Protein AF-A0A7C4M5V5-F1 (afdb_monomer_lite)

Sequence (193 aa):
MLVELLKLFICEASAARLLREVRWAEGIRCPYCGSEAITRWALYRYVYQRYRCKVCFRGSWKKDMLPIIILVERRGVERYIPSTDVEKRTIEKIVSRHLKPGSRIYTDGFISYITPQSLGFEHEWVKHSIGEYARGEVHINYCESRASILKPWLAVHRGVSKDNLDLYLSFFYLQMITSQLPTLQKIKLIVKA

Foldseek 3Di:
DVVLVVCCLAPLLSVLVVVVCVVAVVHDAQPAPRHNQKDQDDADVNRFTDIAHPPCRDDPVPDLDFDWDWDDDDVDDIDTHGDNDLALVRLQVVCLVPDDQCEEEAEQPDPSNPHDCVSRYHYDYFHVVVPGQDDVPHHDVVRVVVVVVVVVSVVSNPNDHNVCVVVVRVSVSSSVVSNPDDPVVVVVVVPVD

Structure (mmCIF, N/CA/C/O backbone):
data_AF-A0A7C4M5V5-F1
#
_entry.id   AF-A0A7C4M5V5-F1
#
loop_
_atom_site.group_PDB
_atom_site.id
_atom_site.type_symbol
_atom_site.label_atom_id
_atom_site.label_alt_id
_atom_site.label_comp_id
_atom_site.label_asym_id
_atom_site.label_entity_id
_atom_site.label_seq_id
_atom_site.pdbx_PDB_ins_code
_atom_site.Cartn_x
_atom_site.Cartn_y
_atom_site.Cartn_z
_atom_site.occupancy
_atom_site.B_iso_or_equiv
_atom_site.auth_seq_id
_atom_site.auth_comp_id
_atom_site.auth_asym_id
_atom_site.auth_atom_id
_atom_site.pdbx_PDB_model_num
ATOM 1 N N . MET A 1 1 ? 5.963 -26.581 -14.665 1.00 60.47 1 MET A N 1
ATOM 2 C CA . MET A 1 1 ? 4.877 -25.575 -14.662 1.00 60.47 1 MET A CA 1
ATOM 3 C C . MET A 1 1 ? 4.448 -25.185 -13.242 1.00 60.47 1 MET A C 1
ATOM 5 O O . MET A 1 1 ? 4.641 -24.035 -12.877 1.00 60.47 1 MET A O 1
ATOM 9 N N . LEU A 1 2 ? 3.977 -26.117 -12.399 1.00 60.34 2 LEU A N 1
ATOM 10 C CA . LEU A 1 2 ? 3.489 -25.806 -11.039 1.00 60.34 2 LEU A CA 1
ATOM 11 C C . LEU A 1 2 ? 4.564 -25.244 -10.082 1.00 60.34 2 LEU A C 1
ATOM 13 O O . LEU A 1 2 ? 4.300 -24.320 -9.322 1.00 60.34 2 LEU A O 1
ATOM 17 N N . VAL A 1 3 ? 5.792 -25.772 -10.137 1.00 60.72 3 VAL A N 1
ATOM 18 C CA . VAL A 1 3 ? 6.911 -25.322 -9.281 1.00 60.72 3 VAL A CA 1
ATOM 19 C C . VAL A 1 3 ? 7.323 -23.878 -9.590 1.00 60.72 3 VAL A C 1
ATOM 21 O O . VAL A 1 3 ? 7.590 -23.108 -8.674 1.00 60.72 3 VAL A O 1
ATOM 24 N N . GLU A 1 4 ? 7.328 -23.490 -10.867 1.00 62.03 4 GLU A N 1
ATOM 25 C CA . GLU A 1 4 ? 7.614 -22.110 -11.283 1.00 62.03 4 GLU A CA 1
ATOM 26 C C . GLU A 1 4 ? 6.511 -21.151 -10.821 1.00 62.03 4 GLU A C 1
ATOM 28 O O . GLU A 1 4 ? 6.818 -20.097 -10.272 1.00 62.03 4 GLU A O 1
ATOM 33 N N . LEU A 1 5 ? 5.240 -21.557 -10.921 1.00 65.00 5 LEU A N 1
ATOM 34 C CA . LEU A 1 5 ? 4.108 -20.808 -10.364 1.00 65.00 5 LEU A CA 1
ATOM 35 C C . LEU A 1 5 ? 4.218 -20.639 -8.841 1.00 65.00 5 LEU A C 1
ATOM 37 O O . LEU A 1 5 ? 4.007 -19.548 -8.323 1.00 65.00 5 LEU A O 1
ATOM 41 N N . LEU A 1 6 ? 4.616 -21.684 -8.112 1.00 65.19 6 LEU A N 1
ATOM 42 C CA . LEU A 1 6 ? 4.805 -21.611 -6.660 1.00 65.19 6 LEU A CA 1
ATOM 43 C C . LEU A 1 6 ? 5.951 -20.672 -6.257 1.00 65.19 6 LEU A C 1
ATOM 45 O O . LEU A 1 6 ? 5.827 -19.960 -5.258 1.00 65.19 6 LEU A O 1
ATOM 49 N N . LYS A 1 7 ? 7.040 -20.610 -7.037 1.00 68.06 7 LYS A N 1
ATOM 50 C CA . LYS A 1 7 ? 8.146 -19.666 -6.790 1.00 68.06 7 LYS A CA 1
ATOM 51 C C . LYS A 1 7 ? 7.690 -18.206 -6.844 1.00 68.06 7 LYS A C 1
ATOM 53 O O . LYS A 1 7 ? 8.248 -17.390 -6.113 1.00 68.06 7 LYS A O 1
ATOM 58 N N . LEU A 1 8 ? 6.666 -17.876 -7.634 1.00 67.12 8 LEU A N 1
ATOM 59 C CA . LEU A 1 8 ? 6.098 -16.520 -7.699 1.00 67.12 8 LEU A CA 1
ATOM 60 C C . LEU A 1 8 ? 5.492 -16.075 -6.364 1.00 67.12 8 LEU A C 1
ATOM 62 O O . LEU A 1 8 ? 5.615 -14.915 -5.980 1.00 67.12 8 LEU A O 1
ATOM 66 N N . PHE A 1 9 ? 4.877 -17.005 -5.635 1.00 67.44 9 PHE A N 1
ATOM 67 C CA . PHE A 1 9 ? 4.245 -16.727 -4.344 1.00 67.44 9 PHE A CA 1
ATOM 68 C C . PHE A 1 9 ? 5.226 -16.760 -3.169 1.00 67.44 9 PHE A C 1
ATOM 70 O O . PHE A 1 9 ? 4.933 -16.227 -2.105 1.00 67.44 9 PHE A O 1
ATOM 77 N N . ILE A 1 10 ? 6.381 -17.407 -3.338 1.00 67.31 10 ILE A N 1
ATOM 78 C CA . ILE A 1 10 ? 7.326 -17.670 -2.243 1.00 67.31 10 ILE A CA 1
ATOM 79 C C . ILE A 1 10 ? 8.545 -16.738 -2.301 1.00 67.31 10 ILE A C 1
ATOM 81 O O . ILE A 1 10 ? 9.112 -16.408 -1.263 1.00 67.31 10 ILE A O 1
ATOM 85 N N . CYS A 1 11 ? 8.962 -16.292 -3.488 1.00 78.12 11 CYS A N 1
ATOM 86 C CA . CYS A 1 11 ? 10.207 -15.550 -3.674 1.00 78.12 11 CYS A CA 1
ATOM 87 C C . CYS A 1 11 ? 9.953 -14.149 -4.250 1.00 78.12 11 CYS A C 1
ATOM 89 O O . CYS A 1 11 ? 9.550 -14.018 -5.407 1.00 78.12 11 CYS A O 1
ATOM 91 N N . GLU A 1 12 ? 10.284 -13.099 -3.481 1.00 79.94 12 GLU A N 1
ATOM 92 C CA . GLU A 1 12 ? 10.218 -11.691 -3.924 1.00 79.94 12 GLU A CA 1
ATOM 93 C C . GLU A 1 12 ? 10.953 -11.488 -5.257 1.00 79.94 12 GLU A C 1
ATOM 95 O O . GLU A 1 12 ? 10.425 -10.853 -6.167 1.00 79.94 12 GLU A O 1
ATOM 100 N N . ALA A 1 13 ? 12.134 -12.095 -5.419 1.00 82.75 13 ALA A N 1
ATOM 101 C CA . ALA A 1 13 ? 12.918 -11.966 -6.642 1.00 82.75 13 ALA A CA 1
ATOM 102 C C . ALA A 1 13 ? 12.239 -12.602 -7.865 1.00 82.75 13 ALA A C 1
ATOM 104 O O . ALA A 1 13 ? 12.270 -12.025 -8.953 1.00 82.75 13 ALA A O 1
ATOM 105 N N . SER A 1 14 ? 11.588 -13.756 -7.688 1.00 83.19 14 SER A N 1
ATOM 106 C CA . SER A 1 14 ? 10.861 -14.435 -8.770 1.00 83.19 14 SER A CA 1
ATOM 107 C C . SER A 1 14 ? 9.612 -13.655 -9.171 1.00 83.19 14 SER A C 1
ATOM 109 O O . SER A 1 14 ? 9.384 -13.423 -10.355 1.00 83.19 14 SER A O 1
ATOM 111 N N . ALA A 1 15 ? 8.856 -13.169 -8.188 1.00 82.50 15 ALA A N 1
ATOM 112 C CA . ALA A 1 15 ? 7.729 -12.270 -8.405 1.00 82.50 15 ALA A CA 1
ATOM 113 C C . ALA A 1 15 ? 8.134 -10.973 -9.119 1.00 82.50 15 ALA A C 1
ATOM 115 O O . ALA A 1 15 ? 7.512 -10.575 -10.102 1.00 82.50 15 ALA A O 1
ATOM 116 N N . ALA A 1 16 ? 9.208 -10.326 -8.662 1.00 84.81 16 ALA A N 1
ATOM 117 C CA . ALA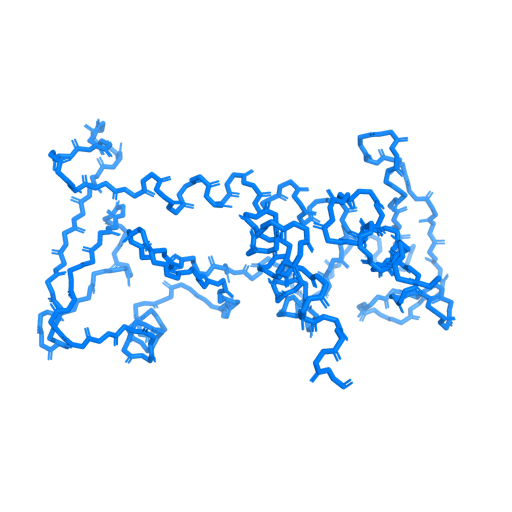 A 1 16 ? 9.692 -9.093 -9.263 1.00 84.81 16 ALA A CA 1
ATOM 118 C C . ALA A 1 16 ? 10.205 -9.289 -10.691 1.00 84.81 16 ALA A C 1
ATOM 120 O O . ALA A 1 16 ? 10.092 -8.377 -11.514 1.00 84.81 16 ALA A O 1
ATOM 121 N N . ARG A 1 17 ? 10.757 -10.470 -10.993 1.00 85.56 17 ARG A N 1
ATOM 122 C CA . ARG A 1 17 ? 11.122 -10.870 -12.352 1.00 85.56 17 ARG A CA 1
ATOM 123 C C . ARG A 1 17 ? 9.881 -11.043 -13.225 1.00 85.56 17 ARG A C 1
ATOM 125 O O . ARG A 1 17 ? 9.830 -10.408 -14.271 1.00 85.56 17 ARG A O 1
ATOM 132 N N . LEU A 1 18 ? 8.872 -11.789 -12.774 1.00 84.00 18 LEU A N 1
ATOM 133 C CA . LEU A 1 18 ? 7.636 -11.970 -13.538 1.00 84.00 18 LEU A CA 1
ATOM 134 C C . LEU A 1 18 ? 6.936 -10.638 -13.815 1.00 84.00 18 LEU A C 1
ATOM 136 O O . LEU A 1 18 ? 6.607 -10.347 -14.957 1.00 84.00 18 LEU A O 1
ATOM 140 N N . LEU A 1 19 ? 6.753 -9.791 -12.797 1.00 84.94 19 LEU A N 1
ATOM 141 C CA . LEU A 1 19 ? 6.130 -8.477 -12.987 1.00 84.94 19 LEU A CA 1
ATOM 142 C C . LEU A 1 19 ? 6.896 -7.624 -14.002 1.00 84.94 19 LEU A C 1
ATOM 144 O O . LEU A 1 19 ? 6.298 -6.826 -14.715 1.00 84.94 19 LEU A O 1
ATOM 148 N N . ARG A 1 20 ? 8.222 -7.779 -14.080 1.00 85.94 20 ARG A N 1
ATOM 149 C CA . ARG A 1 20 ? 9.047 -7.105 -15.084 1.00 85.94 20 ARG A CA 1
ATOM 150 C C . ARG A 1 20 ? 8.840 -7.694 -16.479 1.00 85.94 20 ARG A C 1
ATOM 152 O O . ARG A 1 20 ? 8.761 -6.918 -17.422 1.00 85.94 20 ARG A O 1
ATOM 159 N N . GLU A 1 21 ? 8.783 -9.017 -16.602 1.00 86.19 21 GLU A N 1
ATOM 160 C CA . GLU A 1 21 ? 8.523 -9.720 -17.866 1.00 86.19 21 GLU A CA 1
ATOM 161 C C . GLU A 1 21 ? 7.140 -9.351 -18.417 1.00 86.19 21 GLU A C 1
ATOM 163 O O . GLU A 1 21 ? 7.042 -8.960 -19.571 1.00 86.19 21 GLU A O 1
ATOM 168 N N . VAL A 1 22 ? 6.103 -9.348 -17.572 1.00 85.38 22 VAL A N 1
ATOM 169 C CA . VAL A 1 22 ? 4.744 -8.926 -17.948 1.00 85.38 22 VAL A CA 1
ATOM 170 C C . VAL A 1 22 ? 4.715 -7.448 -18.334 1.00 85.38 22 VAL A C 1
ATOM 172 O O . VAL A 1 22 ? 4.204 -7.094 -19.391 1.00 85.38 22 VAL A O 1
ATOM 175 N N . ARG A 1 23 ? 5.308 -6.570 -17.514 1.00 84.31 23 ARG A N 1
ATOM 176 C CA . ARG A 1 23 ? 5.329 -5.121 -17.772 1.00 84.31 23 ARG A CA 1
ATOM 177 C C . ARG A 1 23 ? 6.008 -4.754 -19.094 1.00 84.31 23 ARG A C 1
ATOM 179 O O . ARG A 1 23 ? 5.653 -3.741 -19.685 1.00 84.31 23 ARG A O 1
ATOM 186 N N . TRP A 1 24 ? 7.012 -5.521 -19.510 1.00 86.25 24 TRP A N 1
ATOM 187 C CA . TRP A 1 24 ? 7.832 -5.238 -20.691 1.00 86.25 24 TRP A CA 1
ATOM 188 C C . TRP A 1 24 ? 7.706 -6.303 -21.781 1.00 86.25 24 TRP A C 1
ATOM 190 O O . TRP A 1 24 ? 8.620 -6.435 -22.595 1.00 86.25 24 TRP A O 1
ATOM 200 N N . ALA A 1 25 ? 6.599 -7.050 -21.804 1.00 87.69 25 ALA A N 1
ATOM 201 C CA . ALA A 1 25 ? 6.375 -8.126 -22.769 1.00 87.69 25 ALA A CA 1
ATOM 202 C C . ALA A 1 25 ? 6.443 -7.625 -24.224 1.00 87.69 25 ALA A C 1
ATOM 204 O O . ALA A 1 25 ? 7.000 -8.294 -25.087 1.00 87.69 25 ALA A O 1
ATOM 205 N N . GLU A 1 26 ? 5.961 -6.404 -24.468 1.00 89.00 26 GLU A N 1
ATOM 206 C CA . GLU A 1 26 ? 5.954 -5.735 -25.779 1.00 89.00 26 GLU A CA 1
ATOM 207 C C . GLU A 1 26 ? 7.133 -4.756 -25.960 1.00 89.00 26 GLU A C 1
ATOM 209 O O . GLU A 1 26 ? 7.105 -3.840 -26.785 1.00 89.00 26 GLU A O 1
ATOM 214 N N . GLY A 1 27 ? 8.186 -4.922 -25.156 1.00 89.50 27 GLY A N 1
ATOM 215 C CA . GLY A 1 27 ? 9.343 -4.035 -25.134 1.00 89.50 27 GLY A CA 1
ATOM 216 C C . GLY A 1 27 ? 9.265 -2.944 -24.064 1.00 89.50 27 GLY A C 1
ATOM 217 O O . GLY A 1 27 ? 8.239 -2.679 -23.435 1.00 89.50 27 GLY A O 1
ATOM 218 N N . ILE A 1 28 ? 10.413 -2.315 -23.805 1.00 88.88 28 ILE A N 1
ATOM 219 C CA . ILE A 1 28 ? 10.575 -1.379 -22.691 1.00 88.88 28 ILE A CA 1
ATOM 220 C C . ILE A 1 28 ? 10.174 0.031 -23.135 1.00 88.88 28 ILE A C 1
ATOM 222 O O . ILE A 1 28 ? 10.901 0.686 -23.878 1.00 88.88 28 ILE A O 1
ATOM 226 N N . ARG A 1 29 ? 9.049 0.529 -22.616 1.00 88.88 29 ARG A N 1
ATOM 227 C CA . ARG A 1 29 ? 8.508 1.867 -22.916 1.00 88.88 29 ARG A CA 1
ATOM 228 C C . ARG A 1 29 ? 8.301 2.690 -21.652 1.00 88.88 29 ARG A C 1
ATOM 230 O O . ARG A 1 29 ? 8.067 2.172 -20.571 1.00 88.88 29 ARG A O 1
ATOM 237 N N . CYS A 1 30 ? 8.363 4.009 -21.725 1.00 84.44 30 CYS A N 1
ATOM 238 C CA . CYS A 1 30 ? 8.001 4.822 -20.569 1.00 84.44 30 CYS A CA 1
ATOM 239 C C . CYS A 1 30 ? 6.496 4.656 -20.295 1.00 84.44 30 CYS A C 1
ATOM 241 O O . CYS A 1 30 ? 5.717 4.998 -21.180 1.00 84.44 30 CYS A O 1
ATOM 243 N N . PRO A 1 31 ? 6.048 4.235 -19.095 1.00 79.19 31 PRO A N 1
ATOM 244 C CA . PRO A 1 31 ? 4.613 4.117 -18.816 1.00 79.19 31 PRO A CA 1
ATOM 245 C C . PRO A 1 31 ? 3.911 5.484 -18.764 1.00 79.19 31 PRO A C 1
ATOM 247 O O . PRO A 1 31 ? 2.695 5.540 -18.688 1.00 79.19 31 PRO A O 1
ATOM 250 N N . TYR A 1 32 ? 4.678 6.580 -18.781 1.00 76.31 32 TYR A N 1
ATOM 251 C CA . TYR A 1 32 ? 4.161 7.944 -18.709 1.00 76.31 32 TYR A CA 1
ATOM 252 C C . TYR A 1 32 ? 4.048 8.616 -20.074 1.00 76.31 32 TYR A C 1
ATOM 254 O O . TYR A 1 32 ? 3.034 9.227 -20.375 1.00 76.31 32 TYR A O 1
ATOM 262 N N . CYS A 1 33 ? 5.111 8.561 -20.881 1.00 82.56 33 CYS A N 1
ATOM 263 C CA . CYS A 1 33 ? 5.163 9.262 -22.168 1.00 82.56 33 CYS A CA 1
ATOM 264 C C . CYS A 1 33 ? 5.255 8.321 -23.372 1.00 82.56 33 CYS A C 1
ATOM 266 O O . CYS A 1 33 ? 5.490 8.787 -24.480 1.00 82.56 33 CYS A O 1
ATOM 268 N N . GLY A 1 34 ? 5.186 7.004 -23.164 1.00 85.75 34 GLY A N 1
ATOM 269 C CA . GLY A 1 34 ? 5.310 5.997 -24.223 1.00 85.75 34 GLY A CA 1
ATOM 270 C C . GLY A 1 34 ? 6.704 5.875 -24.849 1.00 85.75 34 GLY A C 1
ATOM 271 O O . GLY A 1 34 ? 6.954 4.924 -25.579 1.00 85.75 34 GLY A O 1
ATOM 272 N N . SER A 1 35 ? 7.631 6.794 -24.552 1.00 89.25 35 SER A N 1
ATOM 273 C CA . SER A 1 35 ? 8.959 6.830 -25.169 1.00 89.25 35 SER A CA 1
ATOM 274 C C . SER A 1 35 ? 9.755 5.548 -24.927 1.00 89.25 35 SER A C 1
ATOM 276 O O . SER A 1 35 ? 9.911 5.105 -23.789 1.00 89.25 35 SER A O 1
ATOM 278 N N . GLU A 1 36 ? 10.340 5.021 -25.995 1.00 92.44 36 GLU A N 1
ATOM 279 C CA . GLU A 1 36 ? 11.275 3.891 -25.980 1.00 92.44 36 GLU A CA 1
ATOM 280 C C . GLU A 1 36 ? 12.696 4.298 -25.564 1.00 92.44 36 GLU A C 1
ATOM 282 O O . GLU A 1 36 ? 13.558 3.448 -25.350 1.00 92.44 36 GLU A O 1
ATOM 287 N N . ALA A 1 37 ? 12.964 5.600 -25.395 1.00 91.38 37 ALA A N 1
ATOM 288 C CA . ALA A 1 37 ? 14.263 6.110 -24.973 1.00 91.38 37 ALA A CA 1
ATOM 289 C C . ALA A 1 37 ? 14.490 5.843 -23.474 1.00 91.38 37 ALA A C 1
ATOM 291 O O . ALA A 1 37 ? 14.479 6.751 -22.638 1.00 91.38 37 ALA A O 1
ATOM 292 N N . ILE A 1 38 ? 14.674 4.573 -23.120 1.00 88.62 38 ILE A N 1
ATOM 293 C CA . ILE A 1 38 ? 14.823 4.080 -21.756 1.00 88.62 38 ILE A CA 1
ATOM 294 C C . ILE A 1 38 ? 16.251 3.586 -21.532 1.00 88.62 38 ILE A C 1
AT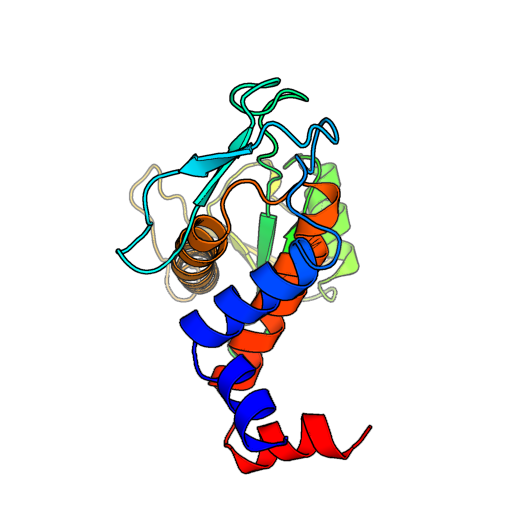OM 296 O O . ILE A 1 38 ? 16.810 2.844 -22.333 1.00 88.62 38 ILE A O 1
ATOM 300 N N . THR A 1 39 ? 16.855 3.968 -20.408 1.00 87.94 39 THR A N 1
ATOM 301 C CA . THR A 1 39 ? 18.124 3.401 -19.949 1.00 87.94 39 THR A CA 1
ATOM 302 C C . THR A 1 39 ? 17.910 2.369 -18.865 1.00 87.94 39 THR A C 1
ATOM 304 O O . THR A 1 39 ? 17.096 2.549 -17.953 1.00 87.94 39 THR A O 1
ATOM 30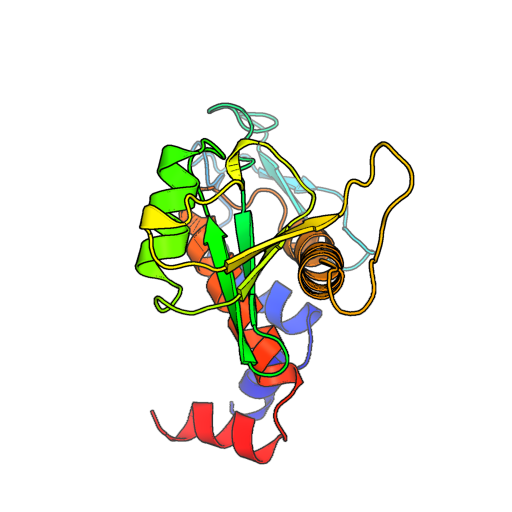7 N N . ARG A 1 40 ? 18.715 1.307 -18.924 1.00 85.81 40 ARG A N 1
ATOM 308 C CA . ARG A 1 40 ? 18.965 0.425 -17.785 1.00 85.81 40 ARG A CA 1
ATOM 309 C C . ARG A 1 40 ? 19.709 1.242 -16.730 1.00 85.81 40 ARG A C 1
ATOM 311 O O . ARG A 1 40 ? 20.878 1.574 -16.885 1.00 85.81 40 ARG A O 1
ATOM 318 N N . TRP A 1 41 ? 18.987 1.639 -15.693 1.00 72.81 41 TRP A N 1
ATOM 319 C CA . TRP A 1 41 ? 19.504 2.387 -14.553 1.00 72.81 41 TRP A CA 1
ATOM 320 C C . TRP A 1 41 ? 20.034 1.422 -13.487 1.00 72.81 41 TRP A C 1
ATOM 322 O O . TRP A 1 41 ? 19.605 0.273 -13.439 1.00 72.81 41 TRP A O 1
ATOM 332 N N . ALA A 1 42 ? 20.929 1.895 -12.616 1.00 78.19 42 ALA A N 1
ATOM 333 C CA . ALA A 1 42 ? 21.547 1.138 -11.523 1.00 78.19 42 ALA A CA 1
ATOM 334 C C . ALA A 1 42 ? 20.622 0.117 -10.824 1.00 78.19 42 ALA A C 1
ATOM 336 O O . ALA A 1 42 ? 19.419 0.346 -10.653 1.00 78.19 42 ALA A O 1
ATOM 337 N N . LEU A 1 43 ? 21.209 -0.987 -10.362 1.00 85.50 43 LEU A N 1
ATOM 338 C CA . LEU A 1 43 ? 20.499 -2.059 -9.666 1.00 85.50 43 LEU A CA 1
ATOM 339 C C . LEU A 1 43 ? 20.047 -1.607 -8.269 1.00 85.50 43 LEU A C 1
ATOM 341 O O . LEU A 1 43 ? 20.778 -0.929 -7.550 1.00 85.50 43 LEU A O 1
ATOM 345 N N . TYR A 1 44 ? 18.840 -1.993 -7.858 1.00 84.31 44 TYR A N 1
ATOM 346 C CA . TYR A 1 44 ? 18.403 -1.887 -6.465 1.00 84.31 44 TYR A CA 1
ATOM 347 C C . TYR A 1 44 ? 18.668 -3.189 -5.729 1.00 84.31 44 TYR A C 1
ATOM 349 O O . TYR A 1 44 ? 18.400 -4.260 -6.273 1.00 84.31 44 TYR A O 1
ATOM 357 N N . ARG A 1 45 ? 19.213 -3.090 -4.509 1.00 87.25 45 ARG A N 1
ATOM 358 C CA . ARG A 1 45 ? 19.672 -4.248 -3.720 1.00 87.25 45 ARG A CA 1
ATOM 359 C C . ARG A 1 45 ? 20.532 -5.216 -4.552 1.00 87.25 45 ARG A C 1
ATOM 361 O O . ARG A 1 45 ? 20.433 -6.421 -4.387 1.00 87.25 45 ARG A O 1
ATOM 368 N N . TYR A 1 46 ? 21.309 -4.683 -5.499 1.00 86.25 46 TYR A N 1
ATOM 369 C CA . TYR A 1 46 ? 22.195 -5.424 -6.411 1.00 86.25 46 TYR A CA 1
ATOM 370 C C . TYR A 1 46 ? 21.539 -6.440 -7.365 1.00 86.25 46 TYR A C 1
ATOM 372 O O . TYR A 1 46 ? 22.228 -6.963 -8.230 1.00 86.25 46 TYR A O 1
ATOM 380 N N . VAL A 1 47 ? 20.226 -6.682 -7.286 1.00 85.50 47 VAL A N 1
ATOM 381 C CA . VAL A 1 47 ? 19.541 -7.717 -8.092 1.00 85.50 47 VAL A CA 1
ATOM 382 C C . VAL A 1 47 ? 18.401 -7.169 -8.953 1.00 85.50 47 VAL A C 1
ATOM 384 O O . VAL A 1 47 ? 18.016 -7.761 -9.964 1.00 85.50 47 VAL A O 1
ATOM 387 N N . TYR A 1 48 ? 17.850 -6.008 -8.595 1.00 85.62 48 TYR A N 1
ATOM 388 C CA . TYR A 1 48 ? 16.658 -5.473 -9.244 1.00 85.62 48 TYR A CA 1
ATOM 389 C C . TYR A 1 48 ? 17.011 -4.401 -10.273 1.00 85.62 48 TYR A C 1
ATOM 391 O O . TYR A 1 48 ? 17.320 -3.259 -9.925 1.00 85.62 48 TYR A O 1
ATOM 399 N N . GLN A 1 49 ? 16.936 -4.766 -11.556 1.00 86.62 49 GLN A N 1
ATOM 400 C CA . GLN A 1 49 ? 17.132 -3.841 -12.673 1.00 86.62 49 GLN A CA 1
ATOM 401 C C . GLN A 1 49 ? 16.094 -2.719 -12.642 1.00 86.62 49 GLN A C 1
ATOM 403 O O . GLN A 1 49 ? 14.891 -2.971 -12.730 1.00 86.62 49 GLN A O 1
ATOM 408 N N . ARG A 1 50 ? 16.572 -1.474 -12.577 1.00 81.88 50 ARG A N 1
ATOM 409 C CA . ARG A 1 50 ? 15.742 -0.275 -12.702 1.00 81.88 50 ARG A CA 1
ATOM 410 C C . ARG A 1 50 ? 15.845 0.301 -14.104 1.00 81.88 50 ARG A C 1
ATOM 412 O O . ARG A 1 50 ? 16.836 0.093 -14.801 1.00 81.88 50 ARG A O 1
ATOM 419 N N . TYR A 1 51 ? 14.834 1.067 -14.486 1.00 83.75 51 TYR A N 1
ATOM 420 C CA . TYR A 1 51 ? 14.764 1.734 -15.779 1.00 83.75 51 TYR A CA 1
ATOM 421 C C . TYR A 1 51 ? 14.555 3.238 -15.586 1.00 83.75 51 TYR A C 1
ATOM 423 O O . TYR A 1 51 ? 13.911 3.662 -14.621 1.00 83.75 51 TYR A O 1
ATOM 431 N N . ARG A 1 52 ? 15.126 4.058 -16.472 1.00 82.44 52 ARG A N 1
ATOM 432 C CA . ARG A 1 52 ? 14.953 5.518 -16.471 1.00 82.44 52 ARG A CA 1
ATOM 433 C C . ARG A 1 52 ? 14.654 6.012 -17.882 1.00 82.44 52 ARG A C 1
ATOM 435 O O . ARG A 1 52 ? 15.412 5.738 -18.800 1.00 82.44 52 ARG A O 1
ATOM 442 N N . CYS A 1 53 ? 13.580 6.778 -18.047 1.00 85.81 53 CYS A N 1
ATOM 443 C CA . CYS A 1 53 ? 13.289 7.444 -19.315 1.00 85.81 53 CYS A CA 1
ATOM 444 C C . CYS A 1 53 ? 14.230 8.637 -19.533 1.00 85.81 53 CYS A C 1
ATOM 446 O O . CYS A 1 53 ? 14.444 9.422 -18.609 1.00 85.81 53 CYS A O 1
ATOM 448 N N . LYS A 1 54 ? 14.772 8.764 -20.746 1.00 87.38 54 LYS A N 1
ATOM 449 C CA . LYS A 1 54 ? 15.607 9.879 -21.213 1.00 87.38 54 LYS A CA 1
ATOM 450 C C . LYS A 1 54 ? 14.799 11.054 -21.761 1.00 87.38 54 LYS A C 1
ATOM 452 O O . LYS A 1 54 ? 15.381 12.096 -21.962 1.00 87.38 54 LYS A O 1
ATOM 457 N N . VAL A 1 55 ? 13.502 10.912 -22.037 1.00 86.12 55 VAL A N 1
ATOM 458 C CA . VAL A 1 55 ? 12.695 12.033 -22.560 1.00 86.12 55 VAL A CA 1
ATOM 459 C C . VAL A 1 55 ? 12.132 12.855 -21.416 1.00 86.12 55 VAL A C 1
ATOM 461 O O . VAL A 1 55 ? 12.440 14.030 -21.280 1.00 86.12 55 VAL A O 1
ATOM 464 N N . CYS A 1 56 ? 11.358 12.229 -20.529 1.00 80.56 56 CYS A N 1
ATOM 465 C CA . CYS A 1 56 ? 10.826 12.954 -19.381 1.00 80.56 56 CYS A CA 1
ATOM 466 C C . CYS A 1 56 ? 11.832 13.058 -18.224 1.00 80.56 56 CYS A C 1
ATOM 468 O O . CYS A 1 56 ? 11.560 13.787 -17.284 1.00 80.56 56 CYS A O 1
ATOM 470 N N . PHE A 1 57 ? 12.983 12.360 -18.278 1.00 63.97 57 PHE A N 1
ATOM 471 C CA . PHE A 1 57 ? 14.106 12.326 -17.309 1.00 63.97 57 PHE A CA 1
ATOM 472 C C . PHE A 1 57 ? 13.786 11.972 -15.842 1.00 63.97 57 PHE A C 1
ATOM 474 O O . PHE A 1 57 ? 14.709 11.580 -15.112 1.00 63.97 57 PHE A O 1
ATOM 481 N N . ARG A 1 58 ? 12.515 12.074 -15.440 1.00 58.19 58 ARG A N 1
ATOM 482 C CA . ARG A 1 58 ? 11.736 11.573 -14.296 1.00 58.19 58 ARG A CA 1
ATOM 483 C C . ARG A 1 58 ? 10.356 12.257 -14.382 1.00 58.19 58 ARG A C 1
ATOM 485 O O . ARG A 1 58 ? 10.271 13.404 -14.789 1.00 58.19 58 ARG A O 1
ATOM 492 N N . GLY A 1 59 ? 9.292 11.537 -14.024 1.00 52.59 59 GLY A N 1
ATOM 493 C CA . GLY A 1 59 ? 7.909 11.877 -14.375 1.00 52.59 59 GLY A CA 1
ATOM 494 C C . GLY A 1 59 ? 7.428 13.289 -14.029 1.00 52.59 59 GLY A C 1
ATOM 495 O O . GLY A 1 59 ? 7.741 13.838 -12.972 1.00 52.59 59 GLY A O 1
ATOM 496 N N . SER A 1 60 ? 6.564 13.819 -14.896 1.00 46.44 60 SER A N 1
ATOM 497 C CA . SER A 1 60 ? 5.650 14.893 -14.519 1.00 46.44 60 SER A CA 1
ATOM 498 C C . SER A 1 60 ? 4.295 14.811 -15.238 1.00 46.44 60 SER A C 1
ATOM 500 O O . SER A 1 60 ? 4.115 15.361 -16.319 1.00 46.44 60 SER A O 1
ATOM 502 N N . TRP A 1 61 ? 3.343 14.171 -14.551 1.00 48.09 61 TRP A N 1
ATOM 503 C CA . TRP A 1 61 ? 2.053 14.722 -14.103 1.00 48.09 61 TRP A CA 1
ATOM 504 C C . TRP A 1 61 ? 2.118 14.562 -12.565 1.00 48.09 61 TRP A C 1
ATOM 506 O O . TRP A 1 61 ? 2.327 13.456 -12.077 1.00 48.09 61 TRP A O 1
ATOM 516 N N . LYS A 1 62 ? 2.218 15.662 -11.809 1.00 50.75 62 LYS A N 1
ATOM 517 C CA . LYS A 1 62 ? 3.220 15.807 -10.724 1.00 50.75 62 LYS A CA 1
ATOM 518 C C . LYS A 1 62 ? 3.123 14.803 -9.551 1.00 50.75 62 LYS A C 1
ATOM 520 O O . LYS A 1 62 ? 2.115 14.693 -8.872 1.00 50.75 62 LYS A O 1
ATOM 525 N N . LYS A 1 63 ? 4.281 14.212 -9.240 1.00 56.06 63 LYS A N 1
ATOM 526 C CA . LYS A 1 63 ? 4.650 13.328 -8.118 1.00 56.06 63 LYS A CA 1
ATOM 527 C C . LYS A 1 63 ? 4.277 11.852 -8.191 1.00 56.06 63 LYS A C 1
ATOM 529 O O . LYS A 1 63 ? 5.050 11.109 -7.606 1.00 56.06 63 LYS A O 1
ATOM 534 N N . ASP A 1 64 ? 3.219 11.416 -8.878 1.00 66.00 64 ASP A N 1
ATOM 535 C CA . ASP A 1 64 ? 2.831 9.985 -8.975 1.00 66.00 64 ASP A CA 1
ATOM 536 C C . ASP A 1 64 ? 2.955 9.206 -7.643 1.00 66.00 64 ASP A C 1
ATOM 538 O O . ASP A 1 64 ? 3.277 8.022 -7.577 1.00 66.00 64 ASP A O 1
ATOM 542 N N . MET A 1 65 ? 2.754 9.935 -6.547 1.00 70.81 65 MET A N 1
ATOM 543 C CA . MET A 1 65 ? 2.808 9.464 -5.175 1.00 70.81 65 MET A CA 1
ATOM 544 C C . MET A 1 65 ? 1.376 9.536 -4.690 1.00 70.81 65 MET A C 1
ATOM 546 O O . MET A 1 65 ? 0.990 10.478 -4.000 1.00 70.81 65 MET A O 1
ATOM 550 N N . LEU A 1 66 ? 0.577 8.577 -5.149 1.00 81.50 66 LEU A N 1
ATOM 551 C CA . LEU A 1 66 ? -0.767 8.416 -4.630 1.00 81.50 66 LEU A CA 1
ATOM 552 C C . LEU A 1 66 ? -0.666 7.993 -3.160 1.00 81.50 66 LEU A C 1
ATOM 554 O O . LEU A 1 66 ? 0.111 7.080 -2.846 1.00 81.50 66 LEU A O 1
ATOM 558 N N . PRO A 1 67 ? -1.420 8.628 -2.250 1.00 89.56 67 PRO A N 1
ATOM 559 C CA . PRO A 1 67 ? -1.609 8.067 -0.928 1.00 89.56 67 PRO A CA 1
ATOM 560 C C . PRO A 1 67 ? -2.197 6.660 -1.047 1.00 89.56 67 PRO A C 1
ATOM 562 O O . PRO A 1 67 ? -3.067 6.388 -1.874 1.00 89.56 67 PRO A O 1
ATOM 565 N N . ILE A 1 68 ? -1.701 5.758 -0.208 1.00 93.81 68 ILE A N 1
ATOM 566 C CA . ILE A 1 68 ? -2.229 4.405 -0.074 1.00 93.81 68 ILE A CA 1
ATOM 567 C C . ILE A 1 68 ? -2.800 4.316 1.331 1.00 93.81 68 ILE A C 1
ATOM 569 O O . ILE A 1 68 ? -2.052 4.379 2.308 1.00 93.81 68 ILE A O 1
ATOM 573 N N . ILE A 1 69 ? -4.119 4.186 1.428 1.00 95.00 69 ILE A N 1
ATOM 574 C CA . ILE A 1 69 ? -4.799 3.963 2.699 1.00 95.00 69 ILE A CA 1
ATOM 575 C C . ILE A 1 69 ? -4.694 2.475 3.023 1.00 95.00 69 ILE A C 1
ATOM 577 O O . ILE A 1 69 ? -5.119 1.625 2.237 1.00 95.00 69 ILE A O 1
ATOM 581 N N . ILE A 1 70 ? -4.083 2.166 4.164 1.00 96.38 70 ILE A N 1
ATOM 582 C CA . ILE A 1 70 ? -3.871 0.797 4.631 1.00 96.38 70 ILE A CA 1
ATOM 583 C C . ILE A 1 70 ? -4.867 0.525 5.751 1.00 96.38 70 ILE A C 1
ATOM 585 O O . ILE A 1 70 ? -4.848 1.200 6.778 1.00 96.38 70 ILE A O 1
ATOM 589 N N . LEU A 1 71 ? -5.721 -0.474 5.550 1.00 96.12 71 LEU A N 1
ATOM 590 C CA . LEU A 1 71 ? -6.675 -0.945 6.548 1.00 96.12 71 LEU A CA 1
ATOM 591 C C . LEU A 1 71 ? -6.236 -2.337 6.993 1.00 96.12 71 LEU A C 1
ATOM 593 O O . LEU A 1 71 ? -6.057 -3.211 6.146 1.00 96.12 71 LEU A O 1
ATOM 597 N N . VAL A 1 72 ? -6.057 -2.547 8.297 1.00 95.75 72 VAL A N 1
ATOM 598 C CA . VAL A 1 72 ? -5.651 -3.848 8.848 1.00 95.75 72 VAL A CA 1
ATOM 599 C C . VAL A 1 72 ? -6.571 -4.224 9.999 1.00 95.75 72 VAL A C 1
ATOM 601 O O . VAL A 1 72 ? -6.584 -3.563 11.036 1.00 95.75 72 VAL A O 1
ATOM 604 N N . GLU A 1 73 ? -7.327 -5.303 9.821 1.00 94.88 73 GLU A N 1
ATOM 605 C CA . GLU A 1 73 ? -8.110 -5.917 10.886 1.00 94.88 73 GLU A CA 1
ATOM 606 C C . GLU A 1 73 ? -7.204 -6.778 11.775 1.00 94.88 73 GLU A C 1
ATOM 608 O O . GLU A 1 73 ? -6.361 -7.549 11.300 1.00 94.88 73 GLU A O 1
ATOM 613 N N . ARG A 1 74 ? -7.376 -6.676 13.095 1.00 92.00 74 ARG A N 1
ATOM 614 C CA . ARG A 1 74 ? -6.614 -7.496 14.044 1.00 92.00 74 ARG A CA 1
ATOM 615 C C . ARG A 1 74 ? -6.993 -8.959 13.867 1.00 92.00 74 ARG A C 1
ATOM 617 O O . ARG A 1 74 ? -8.133 -9.329 14.115 1.00 92.00 74 ARG A O 1
ATOM 624 N N . ARG A 1 75 ? -6.013 -9.787 13.485 1.00 86.25 75 ARG A N 1
ATOM 625 C CA . ARG A 1 75 ? -6.205 -11.219 13.173 1.00 86.25 75 ARG A CA 1
ATOM 626 C C . ARG A 1 75 ? -7.210 -11.465 12.039 1.00 86.25 75 ARG A C 1
ATOM 628 O O . ARG A 1 75 ? -7.829 -12.523 11.993 1.00 86.25 75 ARG A O 1
ATOM 635 N N . GLY A 1 76 ? -7.361 -10.498 11.142 1.00 88.56 76 GLY A N 1
ATOM 636 C CA . GLY A 1 76 ? -8.319 -10.565 10.050 1.00 88.56 76 GLY A CA 1
ATOM 637 C C . GLY A 1 76 ? -7.703 -10.164 8.722 1.00 88.56 76 GLY A C 1
ATOM 638 O O . GLY A 1 76 ? -6.536 -10.448 8.439 1.00 88.56 76 GLY A O 1
ATOM 639 N N . VAL A 1 77 ? -8.518 -9.525 7.889 1.00 90.00 77 VAL A N 1
ATOM 640 C CA . VAL A 1 77 ? -8.115 -9.130 6.539 1.00 90.00 77 VAL A CA 1
ATOM 641 C C . VAL A 1 77 ? -7.399 -7.779 6.518 1.00 90.00 77 VAL A C 1
ATOM 643 O O . VAL A 1 77 ? -7.619 -6.905 7.356 1.00 90.00 77 VAL A O 1
ATOM 646 N N . GLU A 1 78 ? -6.561 -7.583 5.503 1.00 93.81 78 GLU A N 1
ATOM 647 C CA . GLU A 1 78 ? -5.911 -6.305 5.210 1.00 93.81 78 GLU A CA 1
ATOM 648 C C . GLU A 1 78 ? -6.296 -5.800 3.815 1.00 93.81 78 GLU A C 1
ATOM 650 O O . GLU A 1 78 ? -6.632 -6.584 2.924 1.00 93.81 78 GLU A O 1
ATOM 655 N N . ARG A 1 79 ? -6.277 -4.478 3.628 1.00 95.19 79 ARG A N 1
ATOM 656 C CA . ARG A 1 79 ? -6.564 -3.809 2.353 1.00 95.19 79 ARG A CA 1
ATOM 657 C C . ARG A 1 79 ? -5.583 -2.666 2.114 1.00 95.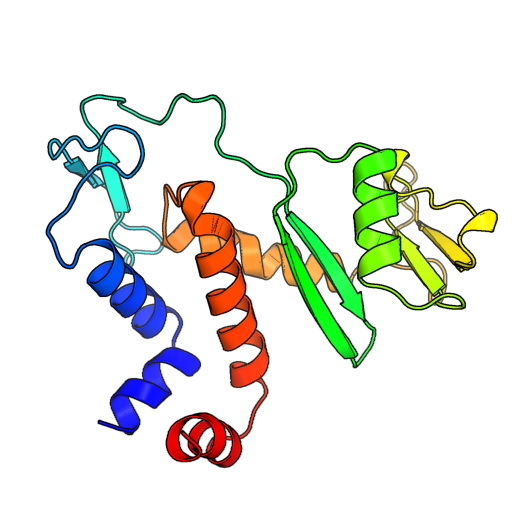19 79 ARG A C 1
ATOM 659 O O . ARG A 1 79 ? -5.231 -1.940 3.041 1.00 95.19 79 ARG A O 1
ATOM 666 N N . TYR A 1 80 ? -5.213 -2.484 0.849 1.00 96.38 80 TYR A N 1
ATOM 667 C CA . TYR A 1 80 ? -4.340 -1.414 0.367 1.00 96.38 80 TYR A CA 1
ATOM 668 C C . TYR A 1 80 ? -5.079 -0.643 -0.720 1.00 96.38 80 TYR A C 1
ATOM 670 O O . TYR A 1 80 ? -5.339 -1.186 -1.790 1.00 96.38 80 TYR A O 1
ATOM 678 N N . ILE A 1 81 ? -5.461 0.597 -0.434 1.00 94.50 81 ILE A N 1
ATOM 679 C CA . ILE A 1 81 ? -6.382 1.360 -1.278 1.00 94.50 81 ILE A CA 1
ATOM 680 C C . ILE A 1 81 ? -5.644 2.590 -1.811 1.00 94.50 81 ILE A C 1
ATOM 682 O O . ILE A 1 81 ? -5.369 3.501 -1.025 1.00 94.50 81 ILE A O 1
ATOM 686 N N . PRO A 1 82 ? -5.307 2.646 -3.115 1.00 92.44 82 PRO A N 1
ATOM 687 C CA . PRO A 1 82 ? -4.884 3.889 -3.743 1.00 92.44 82 PRO A CA 1
ATOM 688 C C . PRO A 1 82 ? -5.972 4.942 -3.570 1.00 92.44 82 PRO A C 1
ATOM 690 O O . PRO A 1 82 ? -7.148 4.675 -3.817 1.00 92.44 82 PRO A O 1
ATOM 693 N N . SER A 1 83 ? -5.576 6.139 -3.170 1.00 90.12 83 SER A N 1
ATOM 694 C CA . SER A 1 83 ? -6.476 7.273 -3.030 1.00 90.12 83 SER A CA 1
ATOM 695 C C . SER A 1 83 ? -5.931 8.463 -3.806 1.00 90.12 83 SER A C 1
ATOM 697 O O . SER A 1 83 ? -4.721 8.609 -3.972 1.00 90.12 83 SER A O 1
ATOM 699 N N . THR A 1 84 ? -6.824 9.316 -4.300 1.00 84.94 84 THR A N 1
ATOM 700 C CA . THR A 1 84 ? -6.464 10.567 -4.984 1.00 84.94 84 THR A CA 1
ATOM 701 C C . THR A 1 84 ? -5.924 11.614 -4.017 1.00 84.94 84 THR A C 1
ATOM 703 O O . THR A 1 84 ? -5.101 12.445 -4.395 1.00 84.94 84 THR A O 1
ATOM 706 N N . ASP A 1 85 ? -6.361 11.545 -2.764 1.00 87.69 85 ASP A N 1
ATOM 707 C CA . ASP A 1 85 ? -6.060 12.485 -1.693 1.00 87.69 85 ASP A CA 1
ATOM 708 C C . ASP A 1 85 ? -6.244 11.806 -0.321 1.00 87.69 85 ASP A C 1
ATOM 710 O O . ASP A 1 85 ? -6.581 10.623 -0.223 1.00 87.69 85 ASP A O 1
ATOM 714 N N . VAL A 1 86 ? -5.974 12.547 0.750 1.00 88.69 86 VAL A N 1
ATOM 715 C CA . VAL A 1 86 ? -6.181 12.107 2.141 1.00 88.69 86 VAL A CA 1
ATOM 716 C C . VAL A 1 86 ? -7.187 13.005 2.859 1.00 88.69 86 VAL A C 1
ATOM 718 O O . VAL A 1 86 ? -7.102 13.183 4.073 1.00 88.69 86 VAL A O 1
ATOM 721 N N . GLU A 1 87 ? -8.111 13.622 2.120 1.00 90.06 87 GLU A N 1
ATOM 722 C CA . GLU A 1 87 ? -9.113 14.516 2.690 1.00 90.06 87 GLU A CA 1
ATOM 723 C C . GLU A 1 87 ? -10.156 13.739 3.492 1.00 90.06 87 GLU A C 1
ATOM 725 O O . GLU A 1 87 ? -10.497 12.596 3.179 1.00 90.06 87 GLU A O 1
ATOM 730 N N . LYS A 1 88 ? -10.722 14.390 4.514 1.00 90.50 88 LYS A N 1
ATOM 731 C CA . LYS A 1 88 ? -11.685 13.772 5.437 1.00 90.50 88 LYS A CA 1
ATOM 732 C C . LYS A 1 88 ? -12.840 13.078 4.706 1.00 90.50 88 LYS A C 1
ATOM 734 O O . LYS A 1 88 ? -13.140 11.924 4.986 1.00 90.50 88 LYS A O 1
ATOM 739 N N . ARG A 1 89 ? -13.430 13.740 3.706 1.00 91.25 89 ARG A N 1
ATOM 740 C CA . ARG A 1 89 ? -14.546 13.194 2.916 1.00 91.25 89 ARG A CA 1
ATOM 741 C C . ARG A 1 89 ? -14.158 11.928 2.145 1.00 91.25 89 ARG A C 1
ATOM 743 O O . ARG A 1 89 ? -14.981 11.028 1.978 1.00 91.25 89 ARG A O 1
ATOM 750 N N . THR A 1 90 ? -12.926 11.862 1.648 1.00 91.31 90 THR A N 1
ATOM 751 C CA . THR A 1 90 ? -12.403 10.691 0.936 1.00 91.31 90 THR A CA 1
ATOM 752 C C . THR A 1 90 ? -12.188 9.533 1.905 1.00 91.31 90 THR A C 1
ATOM 754 O O . THR A 1 90 ? -12.634 8.419 1.630 1.00 91.31 90 THR A O 1
ATOM 757 N N . ILE A 1 91 ? -11.608 9.803 3.079 1.00 92.56 91 ILE A N 1
ATOM 758 C CA . ILE A 1 91 ? -11.441 8.803 4.140 1.00 92.56 91 ILE A CA 1
ATOM 759 C C . ILE A 1 91 ? -12.791 8.268 4.624 1.00 92.56 91 ILE A C 1
ATOM 761 O O . ILE A 1 91 ? -12.961 7.055 4.699 1.00 92.56 91 ILE A O 1
ATOM 765 N N . GLU A 1 92 ? -13.773 9.130 4.890 1.00 92.31 92 GLU A N 1
ATOM 766 C CA . GLU A 1 92 ? -15.114 8.717 5.329 1.00 92.31 92 GLU A CA 1
ATOM 767 C C . GLU A 1 92 ? -15.780 7.770 4.322 1.00 92.31 92 GLU A C 1
ATOM 769 O O . GLU A 1 92 ? -16.359 6.754 4.714 1.00 92.31 92 GLU A O 1
ATOM 774 N N . LYS A 1 93 ? -15.649 8.047 3.016 1.00 92.81 93 LYS A N 1
ATOM 775 C CA . LYS A 1 93 ? -16.137 7.153 1.952 1.00 92.81 93 LYS A CA 1
ATOM 776 C C . LYS A 1 93 ? -15.413 5.810 1.952 1.00 92.81 93 LYS A C 1
ATOM 778 O O . LYS A 1 93 ? -16.062 4.775 1.809 1.00 92.81 93 LYS A O 1
ATOM 783 N N . ILE A 1 94 ? -14.086 5.816 2.094 1.00 93.56 94 ILE A N 1
ATOM 784 C CA . ILE A 1 94 ? -13.276 4.592 2.149 1.00 93.56 94 ILE A CA 1
ATOM 785 C C . ILE A 1 94 ? -13.687 3.751 3.360 1.00 93.56 94 ILE A C 1
ATOM 787 O O . ILE A 1 94 ? -14.002 2.571 3.211 1.00 93.56 94 ILE A O 1
ATOM 791 N N . VAL A 1 95 ? -13.748 4.357 4.544 1.00 93.00 95 VAL A N 1
ATOM 792 C CA . VAL A 1 95 ? -14.119 3.671 5.783 1.00 93.00 95 VAL A CA 1
ATOM 793 C C . VAL A 1 95 ? -15.532 3.098 5.679 1.00 93.00 95 VAL A C 1
ATOM 795 O O . VAL A 1 95 ? -15.706 1.899 5.873 1.00 93.00 95 VAL A O 1
ATOM 798 N N . SER A 1 96 ? -16.516 3.898 5.263 1.00 92.06 96 SER A N 1
ATOM 799 C CA . SER A 1 96 ? -17.914 3.452 5.138 1.00 92.06 96 SER A CA 1
ATOM 800 C C . SER A 1 96 ? -18.095 2.315 4.128 1.00 92.06 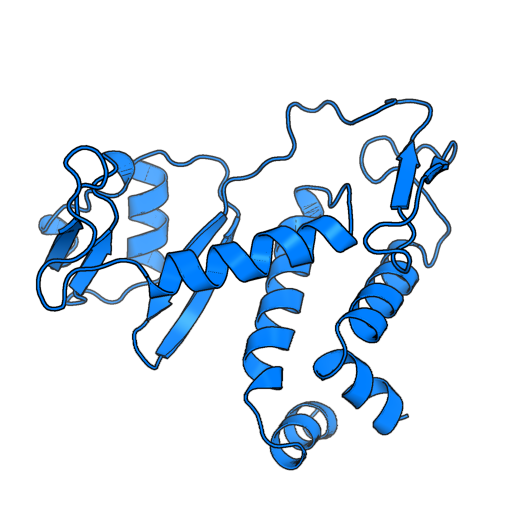96 SER A C 1
ATOM 802 O O . SER A 1 96 ? -18.972 1.473 4.286 1.00 92.06 96 SER A O 1
ATOM 804 N N . ARG A 1 97 ? -17.268 2.273 3.075 1.00 94.44 97 ARG A N 1
ATOM 805 C CA . ARG A 1 97 ? -17.312 1.216 2.057 1.00 94.44 97 ARG A CA 1
ATOM 806 C C . ARG A 1 97 ? -16.673 -0.093 2.525 1.00 94.44 97 ARG A C 1
ATOM 808 O O . ARG A 1 97 ? -17.050 -1.156 2.035 1.00 94.44 97 ARG A O 1
ATOM 815 N N . HIS A 1 98 ? -15.663 -0.022 3.387 1.00 93.25 98 HIS A N 1
ATOM 816 C CA . HIS A 1 98 ? -14.807 -1.168 3.701 1.00 93.25 98 HIS A CA 1
ATOM 817 C C . HIS A 1 98 ? -14.971 -1.714 5.119 1.00 93.25 98 HIS A C 1
ATOM 819 O O . HIS A 1 98 ? -14.586 -2.861 5.352 1.00 93.25 98 HIS A O 1
ATOM 825 N N . LEU A 1 99 ? -15.518 -0.929 6.045 1.00 92.81 99 LEU A N 1
ATOM 826 C CA . LEU A 1 99 ? -15.741 -1.316 7.434 1.00 92.81 99 LEU A CA 1
ATOM 827 C C . LEU A 1 99 ? -17.234 -1.511 7.703 1.00 92.81 99 LEU A C 1
ATOM 829 O O . LEU A 1 99 ? -18.094 -0.939 7.037 1.00 92.81 99 LEU A O 1
ATOM 833 N N . LYS A 1 100 ? -17.539 -2.337 8.704 1.00 91.75 100 LYS A N 1
ATOM 834 C CA . LYS A 1 100 ? -18.910 -2.576 9.164 1.00 91.75 100 LYS A CA 1
ATOM 835 C C . LYS A 1 100 ? -19.267 -1.570 10.264 1.00 91.75 100 LYS A C 1
ATOM 837 O O . LYS A 1 100 ? -18.432 -1.379 11.152 1.00 91.75 100 LYS A O 1
ATOM 842 N N . PRO A 1 101 ? -20.470 -0.972 10.274 1.00 90.75 101 PRO A N 1
ATOM 843 C CA . PRO A 1 101 ? -20.946 -0.226 11.438 1.00 90.75 101 PRO A CA 1
ATOM 844 C C . PRO A 1 101 ? -20.824 -1.066 12.722 1.00 90.75 101 PRO A C 1
ATOM 846 O O . PRO A 1 101 ? -20.984 -2.286 12.684 1.00 90.75 101 PRO A O 1
ATOM 849 N N . GLY A 1 102 ? -20.483 -0.424 13.835 1.00 90.44 102 GLY A N 1
ATOM 850 C CA . GLY A 1 102 ? -20.114 -1.044 15.110 1.00 90.44 102 GLY A CA 1
ATOM 851 C C . GLY A 1 102 ? -18.634 -1.429 15.228 1.00 90.44 102 GLY A C 1
ATOM 852 O O . GLY A 1 102 ? -18.215 -1.906 16.277 1.00 90.44 102 GLY A O 1
ATOM 853 N N . SER A 1 103 ? -17.819 -1.242 14.181 1.00 92.94 103 SER A N 1
ATOM 854 C CA . SER A 1 103 ? -16.374 -1.508 14.269 1.00 92.94 103 SER A CA 1
ATOM 855 C C . SER A 1 103 ? -15.652 -0.447 15.101 1.00 92.94 103 SER A C 1
ATOM 857 O O . SER A 1 103 ? -15.970 0.743 15.013 1.00 92.94 103 SER A O 1
ATOM 859 N N . ARG A 1 104 ? -14.605 -0.877 15.817 1.00 93.75 104 ARG A N 1
ATOM 860 C CA . ARG A 1 104 ? -13.663 -0.001 16.524 1.00 93.75 104 ARG A CA 1
ATOM 861 C C . ARG A 1 104 ? -12.428 0.282 15.666 1.00 93.75 104 ARG A C 1
ATOM 863 O O . ARG A 1 104 ? -11.785 -0.642 15.168 1.00 93.75 104 ARG A O 1
ATOM 870 N N . ILE A 1 105 ? -12.116 1.559 15.469 1.00 95.00 105 ILE A N 1
ATOM 871 C CA . ILE A 1 105 ? -11.075 2.068 14.570 1.00 95.00 105 ILE A CA 1
ATOM 872 C C . ILE A 1 105 ? -9.959 2.708 15.400 1.00 95.00 105 ILE A C 1
ATOM 874 O O . ILE A 1 105 ? -10.231 3.510 16.291 1.00 95.00 105 ILE A O 1
ATOM 878 N N . TYR A 1 106 ? -8.702 2.404 15.063 1.00 95.62 106 TYR A N 1
ATOM 879 C CA . TYR A 1 106 ? -7.512 2.980 15.697 1.00 95.62 106 TYR A CA 1
ATOM 880 C C . TYR A 1 106 ? -6.669 3.758 14.679 1.00 95.62 106 TYR A C 1
ATOM 882 O O . TYR A 1 106 ? -6.375 3.235 13.604 1.00 95.62 106 TYR A O 1
ATOM 890 N N . THR A 1 107 ? -6.272 4.994 15.004 1.00 95.25 107 THR A N 1
ATOM 891 C CA . THR A 1 107 ? -5.513 5.890 14.094 1.00 95.25 107 THR A CA 1
ATOM 892 C C . THR A 1 107 ? -4.408 6.675 14.824 1.00 95.25 107 THR A C 1
ATOM 894 O O . THR A 1 107 ? -4.311 6.612 16.046 1.00 95.25 107 THR A O 1
ATOM 897 N N . ASP A 1 108 ? -3.575 7.420 14.093 1.00 90.62 108 ASP A N 1
ATOM 898 C CA . ASP A 1 108 ? -2.491 8.278 14.623 1.00 90.62 108 ASP A CA 1
ATOM 899 C C . ASP A 1 108 ? -2.939 9.706 14.998 1.00 90.62 108 ASP A C 1
ATOM 901 O O . ASP A 1 108 ? -2.115 10.590 15.252 1.00 90.62 108 ASP A O 1
ATOM 905 N N . GLY A 1 109 ? -4.250 9.957 14.998 1.00 86.69 109 GLY A N 1
ATOM 906 C CA . GLY A 1 109 ? -4.814 11.254 15.359 1.00 86.69 109 GLY A CA 1
ATOM 907 C C . GLY A 1 109 ? -4.697 12.313 14.262 1.00 86.69 109 GLY A C 1
ATOM 908 O O . GLY A 1 109 ? -4.936 13.492 14.535 1.00 86.69 109 GLY A O 1
ATOM 909 N N . PHE A 1 110 ? -4.355 11.936 13.024 1.00 88.56 110 PHE A N 1
ATOM 910 C CA . PHE A 1 110 ? -4.440 12.861 11.900 1.00 88.56 110 PHE A CA 1
ATOM 911 C C . PHE A 1 110 ? -5.896 13.284 11.644 1.00 88.56 110 PHE A C 1
ATOM 913 O O . PHE A 1 110 ? -6.811 12.460 11.628 1.00 88.56 110 PHE A O 1
ATOM 920 N N . ILE A 1 111 ? -6.119 14.586 11.426 1.00 88.00 111 ILE A N 1
ATOM 921 C CA . ILE A 1 111 ? -7.461 15.199 11.428 1.00 88.00 111 ILE A CA 1
ATOM 922 C C . ILE A 1 111 ? -8.402 14.562 10.397 1.00 88.00 111 ILE A C 1
ATOM 924 O O . ILE A 1 111 ? -9.599 14.432 10.656 1.00 88.00 111 ILE A O 1
ATOM 928 N N . SER A 1 112 ? -7.890 14.144 9.238 1.00 88.81 112 SER A N 1
ATOM 929 C CA . SER A 1 112 ? -8.731 13.525 8.210 1.00 88.81 112 SER A CA 1
ATOM 930 C C . SER A 1 112 ? -9.186 12.106 8.547 1.00 88.81 112 SER A C 1
ATOM 932 O O . SER A 1 112 ? -10.146 11.634 7.945 1.00 88.81 112 SER A O 1
ATOM 934 N N . TYR A 1 113 ? -8.551 11.445 9.518 1.00 87.38 113 TYR A N 1
ATOM 935 C CA . TYR A 1 113 ? -8.964 10.132 10.006 1.00 87.38 113 TYR A CA 1
ATOM 936 C C . TYR A 1 113 ? -10.015 10.192 11.112 1.00 87.38 113 TYR A C 1
ATOM 938 O O . TYR A 1 113 ? -10.505 9.146 11.525 1.00 87.38 113 TYR A O 1
ATOM 946 N N . ILE A 1 114 ? -10.375 11.387 11.590 1.00 84.44 114 ILE A N 1
ATOM 947 C CA . ILE A 1 114 ? -11.446 11.554 12.573 1.00 84.44 114 ILE A CA 1
ATOM 948 C C . ILE A 1 114 ? -12.777 11.206 11.907 1.00 84.44 114 ILE A C 1
ATOM 950 O O . ILE A 1 114 ? -13.361 12.027 11.194 1.00 84.44 114 ILE A O 1
ATOM 954 N N . THR A 1 115 ? -13.254 9.987 12.149 1.00 79.44 115 THR A N 1
ATOM 955 C CA . THR A 1 115 ? -14.536 9.493 11.644 1.00 79.44 115 THR A CA 1
ATOM 956 C C . THR A 1 115 ? -15.646 9.808 12.647 1.00 79.44 115 THR A C 1
ATOM 958 O O . THR A 1 115 ? -15.523 9.416 13.809 1.00 79.44 115 THR A O 1
ATOM 961 N N . PRO A 1 116 ? -16.731 10.495 12.247 1.00 75.12 116 PRO A N 1
ATOM 962 C CA . PRO A 1 116 ? -17.811 10.842 13.167 1.00 75.12 116 PRO A CA 1
ATOM 963 C C . PRO A 1 116 ? -18.507 9.600 13.741 1.00 75.12 116 PRO A C 1
ATOM 965 O O . PRO A 1 116 ? -18.790 8.662 12.991 1.00 75.12 116 PRO A O 1
ATOM 968 N N . GLN A 1 117 ? -18.904 9.629 15.023 1.00 76.38 117 GLN A N 1
ATOM 969 C CA . GLN A 1 117 ? -19.735 8.556 15.599 1.00 76.38 117 GLN A CA 1
ATOM 970 C C . GLN A 1 117 ? -21.072 8.387 14.856 1.00 76.38 117 GLN A C 1
ATOM 972 O O . GLN A 1 117 ? -21.649 7.305 14.878 1.00 76.38 117 GLN A O 1
ATOM 977 N N . SER A 1 118 ? -21.552 9.420 14.149 1.00 77.19 118 SER A N 1
ATOM 978 C CA . SER A 1 118 ? -22.766 9.344 13.324 1.00 77.19 118 SER A CA 1
ATOM 979 C C . SER A 1 118 ? -22.672 8.346 12.163 1.00 77.19 118 SER A C 1
ATOM 981 O O . SER A 1 118 ? -23.706 7.936 11.645 1.00 77.19 118 SER A O 1
ATOM 983 N N . LEU A 1 119 ? -21.467 7.915 11.773 1.00 83.31 119 LEU A N 1
ATOM 984 C CA . LEU A 1 119 ? -21.266 6.821 10.815 1.00 83.31 119 LEU A CA 1
ATOM 985 C C . LEU A 1 119 ? -21.320 5.428 11.472 1.00 83.31 119 LEU A C 1
ATOM 987 O O . LEU A 1 119 ? -21.159 4.417 10.791 1.00 83.31 119 LEU A O 1
ATOM 991 N N . GLY A 1 120 ? -21.550 5.366 12.786 1.00 88.00 120 GLY A N 1
ATOM 992 C CA . GLY A 1 120 ? -21.663 4.128 13.549 1.00 88.00 120 GLY A CA 1
ATOM 993 C C . GLY A 1 120 ? -20.322 3.489 13.901 1.00 88.00 120 GLY A C 1
ATOM 994 O O . GLY A 1 120 ? -20.288 2.284 14.112 1.00 88.00 120 GLY A O 1
ATOM 995 N N . PHE A 1 121 ? -19.223 4.244 13.943 1.00 90.94 121 PHE A N 1
ATOM 996 C CA . PHE A 1 121 ? -17.905 3.723 14.322 1.00 90.94 121 PHE A CA 1
ATOM 997 C C . PHE A 1 121 ? -17.487 4.203 15.710 1.00 90.94 121 PHE A C 1
ATOM 999 O O . PHE A 1 121 ? -17.676 5.369 16.060 1.00 90.94 121 PHE A O 1
ATOM 1006 N N . GLU A 1 122 ? -16.851 3.315 16.469 1.00 91.81 122 GLU A N 1
ATOM 1007 C CA . GLU A 1 122 ? -16.079 3.696 17.649 1.00 91.81 122 GLU A CA 1
ATOM 1008 C C . GLU A 1 122 ? -14.671 4.071 17.186 1.00 91.81 122 GLU A C 1
ATOM 1010 O O . GLU A 1 122 ? -14.002 3.274 16.531 1.00 91.81 122 GLU A O 1
ATOM 1015 N N . HIS A 1 123 ? -14.206 5.284 17.479 1.00 93.50 123 HIS A N 1
ATOM 1016 C CA . HIS A 1 123 ? -12.915 5.766 16.986 1.00 93.50 123 HIS A CA 1
ATOM 1017 C C . HIS A 1 123 ? -12.017 6.211 18.129 1.00 93.50 123 HIS A C 1
ATOM 1019 O O . HIS A 1 123 ? -12.391 7.055 18.939 1.00 93.50 123 HIS A O 1
ATOM 1025 N N . GLU A 1 124 ? -10.808 5.660 18.152 1.00 94.50 124 GLU A N 1
ATOM 1026 C CA . GLU A 1 124 ? -9.747 6.048 19.067 1.00 94.50 124 GLU A CA 1
ATOM 1027 C C . GLU A 1 124 ? -8.441 6.301 18.318 1.00 94.50 124 GLU A C 1
ATOM 1029 O O . GLU A 1 124 ? -8.209 5.850 17.191 1.00 94.50 124 GLU A O 1
ATOM 1034 N N . TRP A 1 125 ? -7.548 7.045 18.958 1.00 94.62 125 TRP A N 1
ATOM 1035 C CA . TRP A 1 125 ? -6.270 7.398 18.369 1.00 94.62 125 TRP A CA 1
ATOM 1036 C C . TRP A 1 125 ? -5.171 7.545 19.414 1.00 94.62 125 TRP A C 1
ATOM 1038 O O . TRP A 1 125 ? -5.429 7.811 20.591 1.00 94.62 125 TRP A O 1
ATOM 1048 N N . VAL A 1 126 ? -3.940 7.390 18.943 1.00 94.81 126 VAL A N 1
ATOM 1049 C CA . VAL A 1 126 ? -2.713 7.778 19.647 1.00 94.81 126 VAL A CA 1
ATOM 1050 C C . VAL A 1 126 ? -2.183 9.066 19.033 1.00 94.81 126 VAL A C 1
ATOM 1052 O O . VAL A 1 126 ? -2.441 9.326 17.861 1.00 94.81 126 VAL A O 1
ATOM 1055 N N . LYS A 1 127 ? -1.455 9.890 19.790 1.00 93.12 127 LYS A N 1
ATOM 1056 C CA . LYS A 1 127 ? -0.860 11.124 19.257 1.00 93.12 127 LYS A CA 1
ATOM 1057 C C . LYS A 1 127 ? 0.666 11.077 19.328 1.00 93.12 127 LYS A C 1
ATOM 1059 O O . LYS A 1 127 ? 1.279 11.444 20.329 1.00 93.12 127 LYS A O 1
ATOM 1064 N N . HIS A 1 128 ? 1.293 10.726 18.206 1.00 89.69 128 HIS A N 1
ATOM 1065 C CA . HIS A 1 128 ? 2.752 10.570 18.133 1.00 89.69 128 HIS A CA 1
ATOM 1066 C C . HIS A 1 128 ? 3.509 11.874 18.431 1.00 89.69 128 HIS A C 1
ATOM 1068 O O . HIS A 1 128 ? 4.605 11.843 18.983 1.00 89.69 128 HIS A O 1
ATOM 1074 N N . SER A 1 129 ? 2.916 13.038 18.129 1.00 91.00 129 SER A N 1
ATOM 1075 C CA . SER A 1 129 ? 3.556 14.342 18.360 1.00 91.00 129 SER A CA 1
ATOM 1076 C C . SER A 1 129 ? 3.811 14.661 19.837 1.00 91.00 129 SER A C 1
ATOM 1078 O O . SER A 1 129 ? 4.545 15.598 20.127 1.00 91.00 129 SER A O 1
ATOM 1080 N N . ILE A 1 130 ? 3.172 13.938 20.761 1.00 93.12 130 ILE A N 1
ATOM 1081 C CA . ILE A 1 130 ? 3.374 14.078 22.211 1.00 93.12 130 ILE A CA 1
ATOM 1082 C C . ILE A 1 130 ? 4.031 12.831 22.823 1.00 93.12 130 ILE A C 1
ATOM 1084 O O . ILE A 1 130 ? 4.014 12.662 24.036 1.00 93.12 130 ILE A O 1
ATOM 1088 N N . GLY A 1 131 ? 4.592 11.947 21.991 1.00 92.06 131 GLY A N 1
ATOM 1089 C CA . GLY A 1 131 ? 5.254 10.719 22.436 1.00 92.06 131 GLY A CA 1
ATOM 1090 C C . GLY A 1 131 ? 4.309 9.572 22.805 1.00 92.06 131 GLY A C 1
ATOM 1091 O O . GLY A 1 131 ? 4.770 8.555 23.318 1.00 92.06 131 GLY A O 1
ATOM 1092 N N . GLU A 1 132 ? 3.006 9.692 22.536 1.00 94.50 132 GLU A N 1
ATOM 1093 C CA . GLU A 1 132 ? 2.060 8.595 22.731 1.00 94.50 132 GLU A CA 1
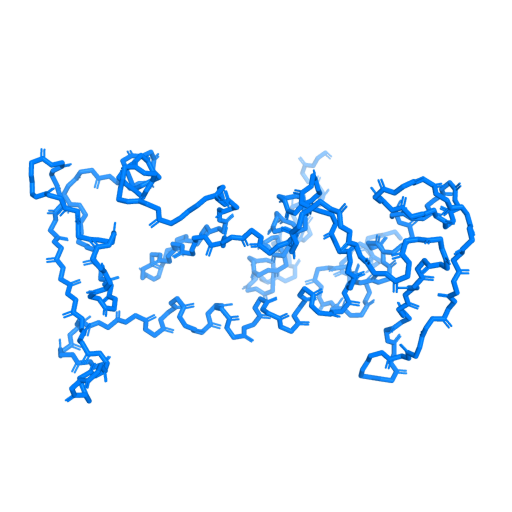ATOM 1094 C C . GLU A 1 132 ? 2.040 7.692 21.494 1.00 94.50 132 GLU A C 1
ATOM 1096 O O . GLU A 1 132 ? 1.520 8.086 20.452 1.00 94.50 132 GLU A O 1
ATOM 1101 N N . TYR A 1 133 ? 2.582 6.478 21.624 1.00 92.56 133 TYR A N 1
ATOM 1102 C CA . TYR A 1 133 ? 2.600 5.461 20.559 1.00 92.56 133 TYR A CA 1
ATOM 1103 C C . TYR A 1 133 ? 1.611 4.310 20.802 1.00 92.56 133 TYR A C 1
ATOM 1105 O O . TYR A 1 133 ? 1.179 3.648 19.860 1.00 92.56 133 TYR A O 1
ATOM 1113 N N . ALA A 1 134 ? 1.238 4.063 22.061 1.00 95.25 134 ALA A N 1
ATOM 1114 C CA . ALA A 1 134 ? 0.249 3.061 22.440 1.00 95.25 134 ALA A CA 1
ATOM 1115 C C . ALA A 1 134 ? -0.427 3.441 23.762 1.00 95.25 134 ALA A C 1
ATOM 1117 O O . ALA A 1 134 ? 0.233 3.928 24.680 1.00 95.25 134 ALA A O 1
ATOM 1118 N N . ARG A 1 135 ? -1.726 3.153 23.874 1.00 96.31 135 ARG A N 1
ATOM 1119 C CA . ARG A 1 135 ? -2.501 3.266 25.116 1.00 96.31 135 ARG A CA 1
ATOM 1120 C C . ARG A 1 135 ? -3.352 2.014 25.296 1.00 96.31 135 ARG A C 1
ATOM 1122 O O . ARG A 1 135 ? -4.432 1.894 24.723 1.00 96.31 135 ARG A O 1
ATOM 1129 N N . GLY A 1 136 ? -2.834 1.051 26.057 1.00 94.44 136 GLY A N 1
ATOM 1130 C CA . GLY A 1 136 ? -3.441 -0.276 26.171 1.00 94.44 136 GLY A CA 1
ATOM 1131 C C . GLY A 1 136 ? -3.561 -0.938 24.797 1.00 94.44 136 GLY A C 1
ATOM 1132 O O . GLY A 1 136 ? -2.569 -1.112 24.092 1.00 94.44 136 GLY A O 1
ATOM 1133 N N . GLU A 1 137 ? -4.785 -1.267 24.394 1.00 93.69 137 GLU A N 1
ATOM 1134 C CA . GLU A 1 137 ? -5.055 -1.822 23.070 1.00 93.69 137 GLU A CA 1
ATOM 1135 C C . GLU A 1 137 ? -5.103 -0.772 21.950 1.00 93.69 137 GLU A C 1
ATOM 1137 O O . GLU A 1 137 ? -5.206 -1.159 20.795 1.00 93.69 137 GLU A O 1
ATOM 1142 N N . VAL A 1 138 ? -5.025 0.531 22.228 1.00 96.06 138 VAL A N 1
ATOM 1143 C CA . VAL A 1 138 ? -5.108 1.595 21.213 1.00 96.06 138 VAL A CA 1
ATOM 1144 C C . VAL A 1 138 ? -3.722 1.851 20.624 1.00 96.06 138 VAL A C 1
ATOM 1146 O O . VAL A 1 138 ? -2.867 2.439 21.282 1.00 96.06 138 VAL A O 1
ATOM 1149 N N . HIS A 1 139 ? -3.485 1.390 19.394 1.00 95.94 139 HIS A N 1
ATOM 1150 C CA . HIS A 1 139 ? -2.242 1.607 18.643 1.00 95.94 139 HIS A CA 1
ATOM 1151 C C . HIS A 1 139 ? -2.427 1.262 17.153 1.00 95.94 139 HIS A C 1
ATOM 1153 O O . HIS A 1 139 ? -3.347 0.519 16.788 1.00 95.94 139 HIS A O 1
ATOM 1159 N N . ILE A 1 140 ? -1.506 1.728 16.300 1.00 95.69 140 ILE A N 1
ATOM 1160 C CA . ILE A 1 140 ? -1.535 1.508 14.839 1.00 95.69 140 ILE A CA 1
ATOM 1161 C C . ILE A 1 140 ? -0.406 0.615 14.297 1.00 95.69 140 ILE A C 1
ATOM 1163 O O . ILE A 1 140 ? -0.253 0.483 13.083 1.00 95.69 140 ILE A O 1
ATOM 1167 N N . ASN A 1 141 ? 0.344 -0.058 15.178 1.00 95.88 141 ASN A N 1
ATOM 1168 C CA . ASN A 1 141 ? 1.516 -0.884 14.830 1.00 95.88 141 ASN A CA 1
ATOM 1169 C C . ASN A 1 141 ? 1.282 -1.875 13.674 1.00 95.88 141 ASN A C 1
ATOM 1171 O O . ASN A 1 141 ? 2.197 -2.154 12.903 1.00 95.88 141 ASN A O 1
ATOM 1175 N N . TYR A 1 142 ? 0.066 -2.415 13.530 1.00 94.88 142 TYR A N 1
ATOM 1176 C CA . TYR A 1 142 ? -0.281 -3.306 12.419 1.00 94.88 142 TYR A CA 1
ATOM 1177 C C . TYR A 1 142 ? -0.178 -2.589 11.063 1.00 94.88 142 TYR A C 1
ATOM 1179 O O . TYR A 1 142 ? 0.465 -3.102 10.147 1.00 94.88 142 TYR A O 1
ATOM 1187 N N . CYS A 1 143 ? -0.741 -1.384 10.940 1.00 95.50 143 CYS A N 1
ATOM 1188 C CA . CYS A 1 143 ? -0.644 -0.572 9.727 1.00 95.50 143 CYS A CA 1
ATOM 1189 C C . CYS A 1 143 ? 0.798 -0.118 9.467 1.00 95.50 143 CYS A C 1
ATOM 1191 O O . CYS A 1 143 ? 1.263 -0.188 8.330 1.00 95.50 143 CYS A O 1
ATOM 1193 N N . GLU A 1 144 ? 1.536 0.285 10.506 1.00 94.94 144 GLU A N 1
ATOM 1194 C CA . GLU A 1 144 ? 2.943 0.692 10.378 1.00 94.94 144 GLU A CA 1
ATOM 1195 C C . GLU A 1 144 ? 3.843 -0.461 9.918 1.00 94.94 144 GLU A C 1
ATOM 1197 O O . GLU A 1 144 ? 4.671 -0.288 9.021 1.00 94.94 144 GLU A O 1
ATOM 1202 N N . SER A 1 145 ? 3.630 -1.659 10.468 1.00 94.69 145 SER A N 1
ATOM 1203 C CA . SER A 1 145 ? 4.300 -2.886 10.036 1.00 94.69 145 SER A CA 1
ATOM 1204 C C . SER A 1 145 ? 4.019 -3.183 8.561 1.00 94.69 145 SER A C 1
ATOM 1206 O O . SER A 1 145 ? 4.934 -3.472 7.793 1.00 94.69 145 SER A O 1
ATOM 1208 N N . ARG A 1 146 ? 2.769 -3.039 8.106 1.00 95.00 146 ARG A N 1
ATOM 1209 C CA . ARG A 1 146 ? 2.439 -3.247 6.689 1.00 95.00 146 ARG A CA 1
ATOM 1210 C C . ARG A 1 146 ? 3.044 -2.180 5.785 1.00 95.00 146 ARG A C 1
ATOM 1212 O O . ARG A 1 146 ? 3.561 -2.510 4.718 1.00 95.00 146 ARG A O 1
ATOM 1219 N N . ALA A 1 147 ? 3.049 -0.923 6.216 1.00 94.94 147 ALA A N 1
ATOM 1220 C CA . ALA A 1 147 ? 3.685 0.165 5.483 1.00 94.94 147 ALA A CA 1
ATOM 1221 C C . ALA A 1 147 ? 5.206 -0.032 5.348 1.00 94.94 147 ALA A C 1
ATOM 1223 O O . ALA A 1 147 ? 5.771 0.282 4.296 1.00 94.94 147 ALA A O 1
ATOM 1224 N N . SER A 1 148 ? 5.872 -0.559 6.383 1.00 95.12 148 SER A N 1
ATOM 1225 C CA . SER A 1 148 ? 7.320 -0.801 6.371 1.00 95.12 148 SER A CA 1
ATOM 1226 C C . SER A 1 148 ? 7.733 -1.928 5.419 1.00 95.12 148 SER A C 1
ATOM 1228 O O . SER A 1 148 ? 8.845 -1.889 4.896 1.00 95.12 148 SER A O 1
ATOM 1230 N N . ILE A 1 149 ? 6.827 -2.865 5.116 1.00 93.56 149 ILE A N 1
ATOM 1231 C CA . ILE A 1 149 ? 7.019 -3.929 4.116 1.00 93.56 149 ILE A CA 1
ATOM 1232 C C . ILE A 1 149 ? 6.660 -3.437 2.704 1.00 93.56 149 ILE A C 1
ATOM 1234 O O . ILE A 1 149 ? 7.416 -3.648 1.755 1.00 93.56 149 ILE A O 1
ATOM 1238 N N . LEU A 1 150 ? 5.535 -2.733 2.547 1.00 93.69 150 LEU A N 1
ATOM 1239 C CA . LEU A 1 150 ? 5.041 -2.286 1.239 1.00 93.69 150 LEU A CA 1
ATOM 1240 C C . LEU A 1 150 ? 5.985 -1.286 0.551 1.00 93.69 150 LEU A C 1
ATOM 1242 O O . LEU A 1 150 ? 6.232 -1.379 -0.652 1.00 93.69 150 LEU A O 1
ATOM 1246 N N . LYS A 1 151 ? 6.536 -0.321 1.299 1.00 91.00 151 LYS A N 1
ATOM 1247 C CA . LYS A 1 151 ? 7.434 0.712 0.751 1.00 91.00 151 LYS A CA 1
ATOM 1248 C C . LYS A 1 151 ? 8.669 0.127 0.041 1.00 91.00 151 LYS A C 1
ATOM 1250 O O . LYS A 1 151 ? 8.894 0.479 -1.122 1.00 91.00 151 LYS A O 1
ATOM 1255 N N . PRO A 1 152 ? 9.488 -0.740 0.672 1.00 90.31 152 PRO A N 1
ATOM 1256 C CA . PRO A 1 152 ? 10.626 -1.352 -0.006 1.00 90.31 152 PRO A CA 1
ATOM 1257 C C . PRO A 1 152 ? 10.201 -2.287 -1.141 1.00 90.31 152 PRO A C 1
ATOM 1259 O O . PRO A 1 152 ? 10.902 -2.327 -2.152 1.00 90.31 152 PRO A O 1
ATOM 1262 N N . TRP A 1 153 ? 9.056 -2.968 -1.021 1.00 91.25 153 TRP A N 1
ATOM 1263 C CA . TRP A 1 153 ? 8.512 -3.802 -2.093 1.00 91.25 153 TRP A CA 1
ATOM 1264 C C . TRP A 1 153 ? 8.214 -2.977 -3.358 1.00 91.25 153 TRP A C 1
ATOM 1266 O O . TRP A 1 153 ? 8.755 -3.254 -4.425 1.00 91.25 153 TRP A O 1
ATOM 1276 N N . LEU A 1 154 ? 7.487 -1.859 -3.243 1.00 88.94 154 LEU A N 1
ATOM 1277 C CA . LEU A 1 154 ? 7.245 -0.943 -4.372 1.00 88.94 154 LEU A CA 1
ATOM 1278 C C . LEU A 1 154 ? 8.550 -0.356 -4.939 1.00 88.94 154 LEU A C 1
ATOM 1280 O O . LEU A 1 154 ? 8.689 -0.155 -6.152 1.00 88.94 154 LEU A O 1
ATOM 1284 N N . ALA A 1 155 ? 9.545 -0.107 -4.081 1.00 85.50 155 ALA A N 1
ATOM 1285 C CA . ALA A 1 155 ? 10.835 0.443 -4.491 1.00 85.50 155 ALA A CA 1
ATOM 1286 C C . ALA A 1 155 ? 11.638 -0.493 -5.417 1.00 85.50 155 ALA A C 1
ATOM 1288 O O . ALA A 1 155 ? 12.482 -0.000 -6.183 1.00 85.50 155 ALA A O 1
ATOM 1289 N N . VAL A 1 156 ? 11.375 -1.805 -5.391 1.00 85.62 156 VAL A N 1
ATOM 1290 C CA . VAL A 1 156 ? 11.943 -2.785 -6.333 1.00 85.62 156 VAL A CA 1
ATOM 1291 C C . VAL A 1 156 ? 11.539 -2.463 -7.772 1.00 85.62 156 VAL A C 1
ATOM 1293 O O . VAL A 1 156 ? 12.368 -2.541 -8.680 1.00 85.62 156 VAL A O 1
ATOM 1296 N N . HIS A 1 157 ? 10.297 -2.027 -7.980 1.00 80.94 157 HIS A N 1
ATOM 1297 C CA . HIS A 1 157 ? 9.699 -1.894 -9.310 1.00 80.94 157 HIS A CA 1
ATOM 1298 C C . HIS A 1 157 ? 9.907 -0.535 -9.980 1.00 80.94 157 HIS A C 1
ATOM 1300 O O . HIS A 1 157 ? 9.703 -0.455 -11.187 1.00 80.94 157 HIS A O 1
ATOM 1306 N N . ARG A 1 158 ? 10.298 0.497 -9.210 1.00 75.38 158 ARG A N 1
ATOM 1307 C CA . ARG A 1 158 ? 10.600 1.897 -9.597 1.00 75.38 158 ARG A CA 1
ATOM 1308 C C . ARG A 1 158 ? 9.820 2.446 -10.809 1.00 75.38 158 ARG A C 1
ATOM 1310 O O . ARG A 1 158 ? 10.052 2.062 -11.950 1.00 75.38 158 ARG A O 1
ATOM 1317 N N . GLY A 1 159 ? 9.019 3.489 -10.586 1.00 72.69 159 GLY A N 1
ATOM 1318 C CA . GLY A 1 159 ? 8.231 4.115 -11.658 1.00 72.69 159 GLY A CA 1
ATOM 1319 C C . GLY A 1 159 ? 7.028 3.261 -12.040 1.00 72.69 159 GLY A C 1
ATOM 1320 O O . GLY A 1 159 ? 6.772 3.047 -13.224 1.00 72.69 159 GLY A O 1
ATOM 1321 N N . VAL A 1 160 ? 6.370 2.693 -11.027 1.00 81.31 160 VAL A N 1
ATOM 1322 C CA . VAL A 1 160 ? 5.004 2.181 -11.147 1.00 81.31 160 VAL A CA 1
ATOM 1323 C C . VAL A 1 160 ? 4.126 3.388 -11.465 1.00 81.31 160 VAL A C 1
ATOM 1325 O O . VAL A 1 160 ? 4.149 4.344 -10.696 1.00 81.31 160 VAL A O 1
ATOM 1328 N N . SER A 1 161 ? 3.432 3.364 -12.606 1.00 80.50 161 SER A N 1
ATOM 1329 C CA . SER A 1 161 ? 2.447 4.403 -12.933 1.00 80.50 161 SER A CA 1
ATOM 1330 C C . SER A 1 161 ? 1.278 4.314 -11.959 1.00 80.50 161 SER A C 1
ATOM 1332 O O . SER A 1 161 ? 0.866 3.201 -11.622 1.00 80.50 161 SER A O 1
ATOM 1334 N N . LYS A 1 162 ? 0.705 5.455 -11.569 1.00 80.06 162 LYS A N 1
ATOM 1335 C CA . LYS A 1 162 ? -0.565 5.516 -10.833 1.00 80.06 162 LYS A CA 1
ATOM 1336 C C . LYS A 1 162 ? -1.672 4.646 -11.441 1.00 80.06 162 LYS A C 1
ATOM 1338 O O . LYS A 1 162 ? -2.418 4.037 -10.685 1.00 80.06 162 LYS A O 1
ATOM 1343 N N . ASP A 1 163 ? -1.714 4.526 -12.769 1.00 82.00 163 ASP A N 1
ATOM 1344 C CA . ASP A 1 163 ? -2.744 3.764 -13.494 1.00 82.00 163 ASP A CA 1
ATOM 1345 C C . ASP A 1 163 ? -2.591 2.247 -13.322 1.00 82.00 163 ASP A C 1
ATOM 1347 O O . ASP A 1 163 ? -3.510 1.499 -13.619 1.00 82.00 163 ASP A O 1
ATOM 1351 N N . ASN A 1 164 ? -1.423 1.797 -12.853 1.00 84.44 164 ASN A N 1
ATOM 1352 C CA . ASN A 1 164 ? -1.144 0.393 -12.568 1.00 84.44 164 ASN A CA 1
ATOM 1353 C C . ASN A 1 164 ? -1.005 0.123 -11.062 1.00 84.44 164 ASN A C 1
ATOM 1355 O O . ASN A 1 164 ? -0.742 -1.014 -10.668 1.00 84.44 164 ASN A O 1
ATOM 1359 N N . LEU A 1 165 ? -1.066 1.150 -10.205 1.00 87.44 165 LEU A N 1
ATOM 1360 C CA . LEU A 1 165 ? -0.724 1.007 -8.788 1.00 87.44 165 LEU A CA 1
ATOM 1361 C C . LEU A 1 165 ? -1.633 -0.009 -8.086 1.00 87.44 165 LEU A C 1
ATOM 1363 O O . LEU A 1 165 ? -1.156 -0.805 -7.283 1.00 87.44 165 LEU A O 1
ATOM 1367 N N . ASP A 1 166 ? -2.915 -0.018 -8.422 1.00 89.62 166 ASP A N 1
ATOM 1368 C CA . ASP A 1 166 ? -3.912 -0.980 -7.957 1.00 89.62 166 ASP A CA 1
ATOM 1369 C C . ASP A 1 166 ? -3.542 -2.439 -8.283 1.00 89.62 166 ASP A C 1
ATOM 1371 O O . ASP A 1 166 ? -3.637 -3.307 -7.410 1.00 89.62 166 ASP A O 1
ATOM 1375 N N . LEU A 1 167 ? -3.041 -2.715 -9.491 1.00 89.19 167 LEU A N 1
ATOM 1376 C CA . LEU A 1 167 ? -2.576 -4.045 -9.896 1.00 89.19 167 LEU A CA 1
ATOM 1377 C C . LEU A 1 167 ? -1.352 -4.478 -9.082 1.00 89.19 167 LEU A C 1
ATOM 1379 O O . LEU A 1 167 ? -1.283 -5.612 -8.603 1.00 89.19 167 LEU A O 1
ATOM 1383 N N . TYR A 1 168 ? -0.404 -3.563 -8.864 1.00 91.12 168 TYR A N 1
ATOM 1384 C CA . TYR A 1 168 ? 0.768 -3.823 -8.024 1.00 91.12 168 TYR A CA 1
ATOM 1385 C C . TYR A 1 168 ? 0.377 -4.095 -6.567 1.00 91.12 168 TYR A C 1
ATOM 1387 O O . TYR A 1 168 ? 0.901 -5.030 -5.965 1.00 91.12 168 TYR A O 1
ATOM 1395 N N . LEU A 1 169 ? -0.558 -3.327 -6.002 1.00 93.38 169 LEU A N 1
ATOM 1396 C CA . LEU A 1 169 ? -1.057 -3.554 -4.643 1.00 93.38 169 LEU A CA 1
ATOM 1397 C C . LEU A 1 169 ? -1.840 -4.863 -4.520 1.00 93.38 169 LEU A C 1
ATOM 1399 O O . LEU A 1 169 ? -1.706 -5.556 -3.514 1.00 93.38 169 LEU A O 1
ATOM 1403 N N . SER A 1 170 ? -2.605 -5.235 -5.547 1.00 90.31 170 SER A N 1
ATOM 1404 C CA . SER A 1 170 ? -3.316 -6.517 -5.600 1.00 90.31 170 SER A CA 1
ATOM 1405 C C . SER A 1 170 ? -2.338 -7.689 -5.608 1.00 90.31 170 SER A C 1
ATOM 1407 O O . SER A 1 170 ? -2.507 -8.655 -4.864 1.00 90.31 170 SER A O 1
ATOM 1409 N N . PHE A 1 171 ? -1.266 -7.583 -6.396 1.00 89.50 171 PHE A N 1
ATOM 1410 C CA . PHE A 1 171 ? -0.217 -8.594 -6.419 1.00 89.50 171 PHE A CA 1
ATOM 1411 C C . PHE A 1 171 ? 0.561 -8.644 -5.094 1.00 89.50 171 PHE A C 1
ATOM 1413 O O . PHE A 1 171 ? 0.816 -9.728 -4.574 1.00 89.50 171 PHE A O 1
ATOM 1420 N N . PHE A 1 172 ? 0.881 -7.493 -4.497 1.00 90.69 172 PHE A N 1
ATOM 1421 C CA . PHE A 1 172 ? 1.489 -7.429 -3.167 1.00 90.69 172 PHE A CA 1
ATOM 1422 C C . PHE A 1 172 ? 0.621 -8.124 -2.109 1.00 90.69 172 PHE A C 1
ATOM 1424 O O . PHE A 1 172 ? 1.112 -8.975 -1.368 1.00 90.69 172 PHE A O 1
ATOM 1431 N N . TYR A 1 173 ? -0.679 -7.819 -2.078 1.00 90.56 173 TYR A N 1
ATOM 1432 C CA . TYR A 1 173 ? -1.636 -8.467 -1.182 1.00 90.56 173 TYR A CA 1
ATOM 1433 C C . TYR A 1 173 ? -1.664 -9.985 -1.391 1.00 90.56 173 TYR A C 1
ATOM 1435 O O . TYR A 1 173 ? -1.582 -10.744 -0.426 1.00 90.56 173 TYR A O 1
ATOM 1443 N N . LEU A 1 174 ? -1.688 -10.436 -2.649 1.00 85.50 174 LEU A N 1
ATOM 1444 C CA . LEU A 1 174 ? -1.629 -11.853 -2.997 1.00 85.50 174 LEU A CA 1
ATOM 1445 C C . LEU A 1 174 ? -0.363 -12.530 -2.444 1.00 85.50 174 LEU A C 1
ATOM 1447 O O . LEU A 1 174 ? -0.434 -13.640 -1.914 1.00 85.50 174 LEU A O 1
ATOM 1451 N N . GLN A 1 175 ? 0.794 -11.868 -2.501 1.00 85.88 175 GLN A N 1
ATOM 1452 C CA . GLN A 1 175 ? 2.022 -12.382 -1.889 1.00 85.88 175 GLN A CA 1
ATOM 1453 C C . GLN A 1 175 ? 1.932 -12.436 -0.361 1.00 85.88 175 GLN A C 1
ATOM 1455 O O . GLN A 1 175 ? 2.358 -13.424 0.235 1.00 85.88 175 GLN A O 1
ATOM 1460 N N . MET A 1 176 ? 1.351 -11.420 0.284 1.00 85.75 176 MET A N 1
ATOM 1461 C CA . MET A 1 176 ? 1.185 -11.399 1.741 1.00 85.75 176 MET A CA 1
ATOM 1462 C C . MET A 1 176 ? 0.298 -12.541 2.227 1.00 85.75 176 MET A C 1
ATOM 1464 O O . MET A 1 176 ? 0.719 -13.288 3.112 1.00 85.75 176 MET A O 1
ATOM 1468 N N . ILE A 1 177 ? -0.871 -12.742 1.612 1.00 83.00 177 ILE A N 1
ATOM 1469 C CA . ILE A 1 177 ? -1.761 -13.841 2.004 1.00 83.00 177 ILE A CA 1
ATOM 1470 C C . ILE A 1 177 ? -1.103 -15.188 1.727 1.00 83.00 177 ILE A C 1
ATOM 1472 O O . ILE A 1 177 ? -1.080 -16.047 2.601 1.00 83.00 177 ILE A O 1
ATOM 1476 N N . THR A 1 178 ? -0.492 -15.367 0.551 1.00 80.44 178 THR A N 1
ATOM 1477 C CA . THR A 1 178 ? 0.083 -16.663 0.187 1.00 80.44 178 THR A CA 1
ATOM 1478 C C . THR A 1 178 ? 1.304 -16.982 1.030 1.00 80.44 178 THR A C 1
ATOM 1480 O O . THR A 1 178 ? 1.446 -18.131 1.421 1.00 80.44 178 THR A O 1
ATOM 1483 N N . SER A 1 179 ? 2.145 -16.016 1.405 1.00 77.56 179 SER A N 1
ATOM 1484 C CA . SER A 1 179 ? 3.302 -16.253 2.284 1.00 77.56 179 SER A CA 1
ATOM 1485 C C . SER A 1 179 ? 2.934 -16.950 3.602 1.00 77.56 179 SER A C 1
ATOM 1487 O O . SER A 1 179 ? 3.705 -17.782 4.078 1.00 77.56 179 SER A O 1
ATOM 1489 N N . GLN A 1 180 ? 1.730 -16.691 4.120 1.00 75.25 180 GLN A N 1
ATOM 1490 C CA . GLN A 1 180 ? 1.203 -17.268 5.359 1.00 75.25 180 GLN A CA 1
ATOM 1491 C C . GLN A 1 180 ? 0.546 -18.644 5.155 1.00 75.25 180 GLN A C 1
ATOM 1493 O O . GLN A 1 180 ? 0.288 -19.358 6.122 1.00 75.25 180 GLN A O 1
ATOM 1498 N N . LEU A 1 181 ? 0.278 -19.043 3.907 1.00 76.88 181 LEU A N 1
ATOM 1499 C CA . LEU A 1 181 ? -0.375 -20.311 3.598 1.00 76.88 181 LEU A CA 1
ATOM 1500 C C . LEU A 1 181 ? 0.625 -21.479 3.535 1.00 76.88 181 LEU A C 1
ATOM 1502 O O . LEU A 1 181 ? 1.688 -21.364 2.905 1.00 76.88 181 LEU A O 1
ATOM 1506 N N . PRO A 1 182 ? 0.249 -22.662 4.056 1.00 79.38 182 PRO A N 1
ATOM 1507 C CA . PRO A 1 182 ? 0.961 -23.903 3.777 1.00 79.38 182 PRO A CA 1
ATOM 1508 C C . PRO A 1 182 ? 1.011 -24.197 2.271 1.00 79.38 182 PRO A C 1
ATOM 1510 O O . PRO A 1 182 ? 0.074 -23.883 1.532 1.00 79.38 182 PRO A O 1
ATOM 1513 N N . THR A 1 183 ? 2.067 -24.873 1.809 1.00 76.31 183 THR A N 1
ATOM 1514 C CA . THR A 1 183 ? 2.275 -25.210 0.385 1.00 76.31 183 THR A CA 1
ATOM 1515 C C . THR A 1 183 ? 1.057 -25.874 -0.258 1.00 76.31 183 THR A C 1
ATOM 1517 O O . THR A 1 183 ? 0.669 -25.506 -1.364 1.00 76.31 183 THR A O 1
ATOM 1520 N N . LEU A 1 184 ? 0.388 -26.787 0.452 1.00 77.12 184 LEU A N 1
ATOM 1521 C CA . LEU A 1 184 ? -0.813 -27.460 -0.046 1.00 77.12 184 LEU A CA 1
ATOM 1522 C C . LEU A 1 184 ? -1.968 -26.484 -0.334 1.00 77.12 184 LEU A C 1
ATOM 1524 O O . LEU A 1 184 ? -2.689 -26.653 -1.315 1.00 77.12 184 LEU A O 1
ATOM 1528 N N . GLN A 1 185 ? -2.148 -25.452 0.494 1.00 76.00 185 GLN A N 1
ATOM 1529 C CA . GLN A 1 185 ? -3.191 -24.447 0.275 1.00 76.00 185 GLN A CA 1
ATOM 1530 C C . GLN A 1 185 ? -2.837 -23.507 -0.884 1.00 76.00 185 GLN A C 1
ATOM 1532 O O . GLN A 1 185 ? -3.717 -23.181 -1.677 1.00 76.00 185 GLN A O 1
ATOM 1537 N N . LYS A 1 186 ? -1.552 -23.161 -1.057 1.00 73.88 186 LYS A N 1
ATOM 1538 C CA . LYS A 1 186 ? -1.072 -22.437 -2.251 1.00 73.88 186 LYS A CA 1
ATOM 1539 C C . LYS A 1 186 ? -1.390 -23.205 -3.534 1.00 73.88 186 LYS A C 1
ATOM 1541 O O . LYS A 1 186 ? -1.902 -22.627 -4.483 1.00 73.88 186 LYS A O 1
ATOM 1546 N N . ILE A 1 187 ? -1.142 -24.518 -3.546 1.00 71.94 187 ILE A N 1
ATOM 1547 C CA . ILE A 1 187 ? -1.451 -25.383 -4.696 1.00 71.94 187 ILE A CA 1
ATOM 1548 C C . ILE A 1 187 ? -2.957 -25.402 -4.977 1.00 71.94 187 ILE A C 1
ATOM 1550 O O . ILE A 1 187 ? -3.359 -25.295 -6.131 1.00 71.94 187 ILE A O 1
ATOM 1554 N N . LYS A 1 188 ? -3.804 -25.468 -3.942 1.00 75.25 188 LYS A N 1
ATOM 1555 C CA . LYS A 1 188 ? -5.266 -25.422 -4.111 1.00 75.25 188 LYS A CA 1
ATOM 1556 C C . LYS A 1 188 ? -5.760 -24.128 -4.766 1.00 75.25 188 LYS A C 1
ATOM 1558 O O . LYS A 1 188 ? -6.745 -24.197 -5.488 1.00 75.25 188 LYS A O 1
ATOM 1563 N N . LEU A 1 189 ? -5.100 -22.988 -4.545 1.00 69.94 189 LEU A N 1
ATOM 1564 C CA . LEU A 1 189 ? -5.433 -21.732 -5.235 1.00 69.94 189 LEU A CA 1
ATOM 1565 C C . LEU A 1 189 ? -5.112 -21.781 -6.736 1.00 69.94 189 LEU A C 1
ATOM 1567 O O . LEU A 1 189 ? -5.772 -21.107 -7.513 1.00 69.94 189 LEU A O 1
ATOM 1571 N N . ILE A 1 190 ? -4.116 -22.576 -7.136 1.00 66.38 190 ILE A N 1
ATOM 1572 C CA . ILE A 1 190 ? -3.673 -22.709 -8.532 1.00 66.38 190 ILE A CA 1
ATOM 1573 C C . ILE A 1 190 ? -4.508 -23.758 -9.280 1.00 66.38 190 ILE A C 1
ATOM 1575 O O . ILE A 1 190 ? -4.825 -23.571 -10.445 1.00 66.38 190 ILE A O 1
ATOM 1579 N N . VAL A 1 191 ? -4.843 -24.871 -8.620 1.00 66.44 191 VAL A N 1
ATOM 1580 C CA . VAL A 1 191 ? -5.454 -26.058 -9.252 1.00 66.44 191 VAL A CA 1
ATOM 1581 C C . VAL A 1 191 ? -6.991 -26.015 -9.257 1.00 66.44 191 VAL A C 1
ATOM 1583 O O . VAL A 1 191 ? -7.619 -26.820 -9.929 1.00 66.44 191 VAL A O 1
ATOM 1586 N N . LYS A 1 192 ? -7.622 -25.096 -8.513 1.00 53.69 192 LYS A N 1
ATOM 1587 C CA . LYS A 1 192 ? -9.089 -24.923 -8.512 1.00 53.69 192 LYS A CA 1
ATOM 1588 C C . LYS A 1 192 ? -9.625 -23.986 -9.611 1.00 53.69 192 LYS A C 1
ATOM 1590 O O . LYS A 1 192 ? -10.811 -23.665 -9.564 1.00 53.69 192 LYS A O 1
ATOM 1595 N N . ALA A 1 193 ? -8.776 -23.539 -10.537 1.00 45.84 193 ALA A N 1
ATOM 1596 C CA . ALA A 1 193 ? -9.174 -22.800 -11.737 1.00 45.84 193 ALA A CA 1
ATOM 1597 C C . ALA A 1 193 ? -9.369 -23.756 -12.918 1.00 45.84 193 ALA A C 1
ATOM 1599 O O . ALA A 1 193 ? -8.547 -24.693 -13.039 1.00 45.84 193 ALA A O 1
#

Radius of gyration: 19.48 Å; chains: 1; bounding box: 45×43×52 Å

pLDDT: mean 84.49, std 10.93, range [45.84, 96.38]

Secondary structure (DSSP, 8-state):
-HHHHHHHHH-HHHHHHHHHHHHTTT----TTT----EEEEEEETTTEEEEEESSSSS--STT----EEEEE-TTS-EEEEE-S---HHHHHHHHHHHS-TT-EEEE---GGG---GGGT-EEEE--GGGT---BTTB--HHHHHHHHHHHHHHHHH-S--GGGHHHHHHHHHHHHHHHHS-HHHHHHHHHT-